Protein AF-A0AAE0DHQ7-F1 (afdb_monomer_lite)

pLDDT: mean 78.51, std 17.27, range [30.03, 97.5]

Organism: NCBI:txid209136

Structure (mmCIF, N/CA/C/O backbone):
data_AF-A0AAE0DHQ7-F1
#
_entry.id   AF-A0AAE0DHQ7-F1
#
loop_
_atom_site.group_PDB
_atom_site.id
_atom_site.type_symbol
_atom_site.label_atom_id
_atom_site.label_alt_id
_atom_site.label_comp_id
_atom_site.label_asym_id
_atom_site.label_entity_id
_atom_site.label_seq_id
_atom_site.pdbx_PDB_ins_code
_atom_site.Cartn_x
_atom_site.Cartn_y
_atom_site.Cartn_z
_atom_site.occupancy
_atom_site.B_iso_or_equiv
_atom_site.auth_seq_id
_atom_site.auth_comp_id
_atom_site.auth_asym_id
_atom_site.auth_atom_id
_atom_site.pdbx_PDB_model_num
ATOM 1 N N . MET A 1 1 ? 34.268 -20.305 1.944 1.00 39.22 1 MET A N 1
ATOM 2 C CA . MET A 1 1 ? 33.227 -20.611 0.938 1.00 39.22 1 MET A CA 1
ATOM 3 C C . MET A 1 1 ? 31.938 -20.914 1.685 1.00 39.22 1 MET A C 1
ATOM 5 O O . MET A 1 1 ? 31.952 -21.804 2.525 1.00 39.22 1 MET A O 1
ATOM 9 N N . ALA A 1 2 ? 30.878 -20.128 1.483 1.00 42.06 2 ALA A N 1
ATOM 10 C CA . ALA A 1 2 ? 29.602 -20.334 2.171 1.00 42.06 2 ALA A CA 1
ATOM 11 C C . ALA A 1 2 ? 29.023 -21.717 1.818 1.00 42.06 2 ALA A C 1
ATOM 13 O O . ALA A 1 2 ? 29.018 -22.115 0.654 1.00 42.06 2 ALA A O 1
ATOM 14 N N . ASN A 1 3 ? 28.581 -22.470 2.826 1.00 47.97 3 ASN A N 1
ATOM 15 C CA . ASN A 1 3 ? 28.077 -23.830 2.657 1.00 47.97 3 ASN A CA 1
ATOM 16 C C . ASN A 1 3 ? 26.689 -23.791 1.991 1.00 47.97 3 ASN A C 1
ATOM 18 O O . ASN A 1 3 ? 25.683 -23.547 2.656 1.00 47.97 3 ASN A O 1
ATOM 22 N N . ILE A 1 4 ? 26.641 -24.027 0.673 1.00 55.44 4 ILE A N 1
ATOM 23 C CA . ILE A 1 4 ? 25.437 -23.943 -0.184 1.00 55.44 4 ILE A CA 1
ATOM 24 C C . ILE A 1 4 ? 24.271 -24.792 0.364 1.00 55.44 4 ILE A C 1
ATOM 26 O O . ILE A 1 4 ? 23.099 -24.463 0.169 1.00 55.44 4 ILE A O 1
ATOM 30 N N . ARG A 1 5 ? 24.564 -25.858 1.125 1.00 55.81 5 ARG A N 1
ATOM 31 C CA . ARG A 1 5 ? 23.544 -26.712 1.756 1.00 55.81 5 ARG A CA 1
ATOM 32 C C . ARG A 1 5 ? 22.685 -25.989 2.798 1.00 55.81 5 ARG A C 1
ATOM 34 O O . ARG A 1 5 ? 21.534 -26.386 2.966 1.00 55.81 5 ARG A O 1
ATOM 41 N N . ASN A 1 6 ? 23.171 -24.909 3.410 1.00 51.19 6 ASN A N 1
ATOM 42 C CA . ASN A 1 6 ? 22.461 -24.190 4.477 1.00 51.19 6 ASN A CA 1
ATOM 43 C C . ASN A 1 6 ? 21.687 -22.954 3.998 1.00 51.19 6 ASN A C 1
ATOM 45 O O . ASN A 1 6 ? 21.119 -22.241 4.818 1.00 51.19 6 ASN A O 1
ATOM 49 N N . LEU A 1 7 ? 21.638 -22.696 2.688 1.00 54.19 7 LEU A N 1
ATOM 50 C CA . LEU A 1 7 ? 20.890 -21.553 2.168 1.00 54.19 7 LEU A CA 1
ATOM 51 C C . LEU A 1 7 ? 19.366 -21.775 2.274 1.00 54.19 7 LEU A C 1
ATOM 53 O O . LEU A 1 7 ? 18.896 -22.904 2.047 1.00 54.19 7 LEU A O 1
ATOM 57 N N . PRO A 1 8 ? 18.589 -20.724 2.601 1.00 55.78 8 PRO A N 1
ATOM 58 C CA . PRO A 1 8 ? 17.131 -20.736 2.551 1.00 55.78 8 PRO A CA 1
ATOM 59 C C . PRO A 1 8 ? 16.622 -21.245 1.199 1.00 55.78 8 PRO A C 1
ATOM 61 O O . PRO A 1 8 ? 17.237 -21.014 0.158 1.00 55.78 8 PRO A O 1
ATOM 64 N N . TRP A 1 9 ? 15.482 -21.940 1.201 1.00 51.53 9 TRP A N 1
ATOM 65 C CA . TRP A 1 9 ? 14.959 -22.625 0.011 1.00 51.53 9 TRP A CA 1
ATOM 66 C C . TRP A 1 9 ? 14.816 -21.691 -1.206 1.00 51.53 9 TRP A C 1
ATOM 68 O O . TRP A 1 9 ? 15.235 -22.059 -2.298 1.00 51.53 9 TRP A O 1
ATOM 78 N N . GLY A 1 10 ? 14.347 -20.452 -1.011 1.00 54.38 10 GLY A N 1
ATOM 79 C CA . GLY A 1 10 ? 14.244 -19.450 -2.083 1.00 54.38 10 GLY A CA 1
ATOM 80 C C . GLY A 1 10 ? 15.592 -18.987 -2.657 1.00 54.38 10 GLY A C 1
ATOM 81 O O . GLY A 1 10 ? 15.714 -18.798 -3.863 1.00 54.38 10 GLY A O 1
ATOM 82 N N . GLU A 1 11 ? 16.633 -18.872 -1.829 1.00 61.75 11 GLU A N 1
ATOM 83 C CA . GLU A 1 11 ? 17.978 -18.479 -2.280 1.00 61.75 11 GLU A CA 1
ATOM 84 C C . GLU A 1 11 ? 18.670 -19.602 -3.063 1.00 61.75 11 GLU A C 1
ATOM 86 O O . GLU A 1 11 ? 19.388 -19.339 -4.029 1.00 61.75 11 GLU A O 1
ATOM 91 N N . LYS A 1 12 ? 18.394 -20.867 -2.716 1.00 68.12 12 LYS A N 1
ATOM 92 C CA . LYS A 1 12 ? 18.867 -22.027 -3.488 1.00 68.12 12 LYS A CA 1
ATOM 93 C C . LYS A 1 12 ? 18.319 -22.023 -4.914 1.00 68.12 12 LYS A C 1
ATOM 95 O O . LYS A 1 12 ? 19.075 -22.295 -5.840 1.00 68.12 12 LYS A O 1
ATOM 100 N N . TRP A 1 13 ? 17.048 -21.672 -5.105 1.00 67.56 13 TRP A N 1
ATOM 101 C CA . TRP A 1 13 ? 16.440 -21.592 -6.438 1.00 67.56 13 TRP A CA 1
ATOM 102 C C . TRP A 1 13 ? 17.020 -20.472 -7.297 1.00 67.56 13 TRP A C 1
ATOM 104 O O . TRP A 1 13 ? 17.255 -20.682 -8.486 1.00 67.56 13 TRP A O 1
ATOM 114 N N . ILE A 1 14 ? 17.316 -19.316 -6.696 1.00 70.31 14 ILE A N 1
ATOM 115 C CA . ILE A 1 14 ? 17.989 -18.212 -7.393 1.00 70.31 14 ILE A CA 1
ATOM 116 C C . ILE A 1 14 ? 19.379 -18.658 -7.856 1.00 70.31 14 ILE A C 1
ATOM 118 O O . ILE A 1 14 ? 19.734 -18.457 -9.015 1.00 70.31 14 ILE A O 1
ATOM 122 N N . LEU A 1 15 ? 20.148 -19.319 -6.988 1.00 73.69 15 LEU A N 1
ATOM 123 C CA . LEU A 1 15 ? 21.472 -19.825 -7.352 1.00 73.69 15 LEU A CA 1
ATOM 124 C C . LEU A 1 15 ? 21.414 -20.909 -8.430 1.00 73.69 15 LEU A C 1
ATOM 126 O O . LEU A 1 15 ? 22.225 -20.880 -9.348 1.00 73.69 15 LEU A O 1
ATOM 130 N N . ILE A 1 16 ? 20.453 -21.831 -8.358 1.00 77.69 16 ILE A N 1
ATOM 131 C CA . ILE A 1 16 ? 20.259 -22.864 -9.384 1.00 77.69 16 ILE A CA 1
ATOM 132 C C . ILE A 1 16 ? 19.941 -22.224 -10.738 1.00 77.69 16 ILE A C 1
ATOM 134 O O . ILE A 1 16 ? 20.511 -22.635 -11.743 1.00 77.69 16 ILE A O 1
ATOM 138 N N . ALA A 1 17 ? 19.092 -21.197 -10.781 1.00 76.00 17 ALA A N 1
ATOM 139 C CA . ALA A 1 17 ? 18.762 -20.519 -12.030 1.00 76.00 17 ALA A CA 1
ATOM 140 C C . ALA A 1 17 ? 19.907 -19.669 -12.581 1.00 76.00 17 ALA A C 1
ATOM 142 O O . ALA A 1 17 ? 20.117 -19.659 -13.789 1.00 76.00 17 ALA A O 1
ATOM 143 N N . ILE A 1 18 ? 20.678 -19.005 -11.713 1.00 79.44 18 ILE A N 1
ATOM 144 C CA . ILE A 1 18 ? 21.908 -18.318 -12.123 1.00 79.44 18 ILE A CA 1
ATOM 145 C C . ILE A 1 18 ? 22.869 -19.334 -12.743 1.00 79.44 18 ILE A C 1
ATOM 147 O O . ILE A 1 18 ? 23.333 -19.126 -13.859 1.00 79.44 18 ILE A O 1
ATOM 151 N N . LEU A 1 19 ? 23.120 -20.459 -12.065 1.00 85.12 19 LEU A N 1
ATOM 152 C CA . LEU A 1 19 ? 23.998 -21.519 -12.565 1.00 85.12 19 LEU A CA 1
ATOM 153 C C . LEU A 1 19 ? 23.482 -22.136 -13.873 1.00 85.12 19 LEU A C 1
ATOM 155 O O . LEU A 1 19 ? 24.280 -22.420 -14.760 1.00 85.12 19 LEU A O 1
ATOM 159 N N . ALA A 1 20 ? 22.166 -22.300 -14.019 1.00 83.31 20 ALA A N 1
ATOM 160 C CA . ALA A 1 20 ? 21.542 -22.793 -15.243 1.00 83.31 20 ALA A CA 1
ATOM 161 C C . ALA A 1 20 ? 21.605 -21.781 -16.400 1.00 83.31 20 ALA A C 1
ATOM 163 O O . ALA A 1 20 ? 21.678 -22.197 -17.552 1.00 83.31 20 ALA A O 1
ATOM 164 N N . ALA A 1 21 ? 21.613 -20.474 -16.116 1.00 85.88 21 ALA A N 1
ATOM 165 C CA . ALA A 1 21 ? 21.726 -19.413 -17.118 1.00 85.88 21 ALA A CA 1
ATOM 166 C C . ALA A 1 21 ? 23.177 -19.148 -17.566 1.00 85.88 21 ALA A C 1
ATOM 168 O O . ALA A 1 21 ? 23.387 -18.595 -18.645 1.00 85.88 21 ALA A O 1
ATOM 169 N N . LEU A 1 22 ? 24.181 -19.543 -16.771 1.00 87.81 22 LEU A N 1
ATOM 170 C CA . LEU A 1 22 ? 25.600 -19.290 -17.064 1.00 87.81 22 LEU A CA 1
ATOM 171 C C . LEU A 1 22 ? 26.082 -19.824 -18.425 1.00 87.81 22 LEU A C 1
ATOM 173 O O . LEU A 1 22 ? 26.792 -19.078 -19.096 1.00 87.81 22 LEU A O 1
ATOM 177 N N . PRO A 1 23 ? 25.729 -21.045 -18.878 1.00 91.00 23 PRO A N 1
ATOM 178 C CA . PRO A 1 23 ? 26.137 -21.530 -20.197 1.00 91.00 23 PRO A CA 1
ATOM 179 C C . PRO A 1 23 ? 25.601 -20.648 -21.330 1.00 91.00 23 PRO A C 1
ATOM 181 O O . PRO A 1 23 ? 26.346 -20.310 -22.245 1.00 91.00 23 PRO A O 1
ATOM 184 N N . PHE A 1 24 ? 24.347 -20.207 -21.219 1.00 89.00 24 PHE A N 1
ATOM 185 C CA . PHE A 1 24 ? 23.705 -19.352 -22.218 1.00 89.00 24 PHE A CA 1
ATOM 186 C C . PHE A 1 24 ? 24.321 -17.946 -22.227 1.00 89.00 24 PHE A C 1
ATOM 188 O O . PHE A 1 24 ? 24.614 -17.360 -23.269 1.00 89.00 24 PHE A O 1
ATOM 195 N N . LEU A 1 25 ? 24.628 -17.420 -21.036 1.00 86.69 25 LEU A N 1
ATOM 196 C CA . LEU A 1 25 ? 25.346 -16.157 -20.894 1.00 86.69 25 LEU A CA 1
ATOM 197 C C . LEU A 1 25 ? 26.770 -16.249 -21.464 1.00 86.69 25 LEU A C 1
ATOM 199 O O . LEU A 1 25 ? 27.246 -15.293 -22.069 1.00 86.69 25 LEU A O 1
ATOM 203 N N . ALA A 1 26 ? 27.442 -17.391 -21.309 1.00 88.75 26 ALA A N 1
ATOM 204 C CA . ALA A 1 26 ? 28.771 -17.618 -21.866 1.00 88.75 26 ALA A CA 1
ATOM 205 C C . ALA A 1 26 ? 28.751 -17.637 -23.402 1.00 88.75 26 ALA A C 1
ATOM 207 O O . ALA A 1 26 ? 29.604 -16.999 -24.013 1.00 88.75 26 ALA A O 1
ATOM 208 N N . VAL A 1 27 ? 27.759 -18.284 -24.027 1.00 89.75 27 VAL A N 1
ATOM 209 C CA . VAL A 1 27 ? 27.562 -18.239 -25.490 1.00 89.75 27 VAL A CA 1
ATOM 210 C C . VAL A 1 27 ? 27.294 -16.805 -25.952 1.00 89.75 27 VAL A C 1
ATOM 212 O O . VAL A 1 27 ? 27.911 -16.337 -26.911 1.00 89.75 27 VAL A O 1
ATOM 215 N N . ARG A 1 28 ? 26.454 -16.066 -25.216 1.00 88.38 28 ARG A N 1
ATOM 216 C CA . ARG A 1 28 ? 26.148 -14.662 -25.516 1.00 88.38 28 ARG A CA 1
ATOM 217 C C . ARG A 1 28 ? 27.374 -13.754 -25.437 1.00 88.38 28 ARG A C 1
ATOM 219 O O . ARG A 1 28 ? 27.527 -12.867 -26.279 1.00 88.38 28 ARG A O 1
ATOM 226 N N . LEU A 1 29 ? 28.216 -13.953 -24.422 1.00 87.31 29 LEU A N 1
ATOM 227 C CA . LEU A 1 29 ? 29.464 -13.215 -24.226 1.00 87.31 29 LEU A CA 1
ATOM 228 C C . LEU A 1 29 ? 30.502 -13.587 -25.283 1.00 87.31 29 LEU A C 1
ATOM 230 O O . LEU A 1 29 ? 31.164 -12.698 -25.809 1.00 87.31 29 LEU A O 1
ATOM 234 N N . LEU A 1 30 ? 30.603 -14.870 -25.635 1.00 89.19 30 LEU A N 1
ATOM 235 C CA . LEU A 1 30 ? 31.476 -15.336 -26.705 1.00 89.19 30 LEU A CA 1
ATOM 236 C C . LEU A 1 30 ? 31.100 -14.683 -28.038 1.00 89.19 30 LEU A C 1
ATOM 238 O O . LEU A 1 30 ? 31.982 -14.176 -28.718 1.00 89.19 30 LEU A O 1
ATOM 242 N N . TYR A 1 31 ? 29.807 -14.608 -28.373 1.00 87.25 31 TYR A N 1
ATOM 243 C CA . TYR A 1 31 ? 29.354 -13.892 -29.569 1.00 87.25 31 TYR A CA 1
ATOM 244 C C . TYR A 1 31 ? 29.789 -12.421 -29.562 1.00 87.25 31 TYR A C 1
ATOM 246 O O . TYR A 1 31 ? 30.287 -11.938 -30.572 1.00 87.25 31 TYR A O 1
ATOM 254 N N . SER A 1 32 ? 29.654 -11.716 -28.432 1.00 86.50 32 SER A N 1
ATOM 255 C CA . SER A 1 32 ? 30.110 -10.322 -28.325 1.00 86.50 32 SER A CA 1
ATOM 256 C C . SER A 1 32 ? 31.628 -10.182 -28.494 1.00 86.50 32 SER A C 1
ATOM 258 O O . SER A 1 32 ? 32.077 -9.256 -29.152 1.00 86.50 32 SER A O 1
ATOM 260 N N . ILE A 1 33 ? 32.421 -11.110 -27.947 1.00 89.06 33 ILE A N 1
ATOM 261 C CA . ILE A 1 33 ? 33.885 -11.102 -28.103 1.00 89.06 33 ILE A CA 1
ATOM 262 C C . ILE A 1 33 ? 34.273 -11.349 -29.566 1.00 89.06 33 ILE A C 1
ATOM 264 O O . ILE A 1 33 ? 35.106 -10.627 -30.103 1.00 89.06 33 ILE A O 1
ATOM 268 N N . LEU A 1 34 ? 33.663 -12.338 -30.223 1.00 86.06 34 LEU A N 1
ATOM 269 C CA . LEU A 1 34 ? 33.933 -12.632 -31.634 1.00 86.06 34 LEU A CA 1
ATOM 270 C C . LEU A 1 34 ? 33.494 -11.470 -32.539 1.00 86.06 34 LEU A C 1
ATOM 272 O O . LEU A 1 34 ? 34.187 -11.149 -33.494 1.00 86.06 34 LEU A O 1
ATOM 276 N N . ALA A 1 35 ? 32.387 -10.800 -32.213 1.00 83.94 35 ALA A N 1
ATOM 277 C CA . ALA A 1 35 ? 31.912 -9.631 -32.949 1.00 83.94 35 ALA A CA 1
ATOM 278 C C . ALA A 1 35 ? 32.863 -8.424 -32.869 1.00 83.94 35 ALA A C 1
ATOM 280 O O . ALA A 1 35 ? 32.959 -7.670 -33.836 1.00 83.94 35 ALA A O 1
ATOM 281 N N . ASP A 1 36 ? 33.530 -8.234 -31.726 1.00 84.44 36 ASP A N 1
ATOM 282 C CA . ASP A 1 36 ? 34.397 -7.077 -31.470 1.00 84.44 36 ASP A CA 1
ATOM 283 C C . ASP A 1 36 ? 35.857 -7.304 -31.894 1.00 84.44 36 ASP A C 1
ATOM 285 O O . ASP A 1 36 ? 36.542 -6.348 -32.258 1.00 84.44 36 ASP A O 1
ATOM 289 N N . PHE A 1 37 ? 36.354 -8.545 -31.820 1.00 86.38 37 PHE A N 1
ATOM 290 C CA . PHE A 1 37 ? 37.777 -8.859 -32.013 1.00 86.38 37 PHE A CA 1
ATOM 291 C C . PHE A 1 37 ? 38.086 -9.693 -33.257 1.00 86.38 37 PHE A C 1
ATOM 293 O O . PHE A 1 37 ? 39.261 -9.850 -33.589 1.00 86.38 37 PHE A O 1
ATOM 300 N N . GLU A 1 38 ? 37.079 -10.245 -33.935 1.00 79.38 38 GLU A N 1
ATOM 301 C CA . GLU A 1 38 ? 37.290 -11.028 -35.148 1.00 79.38 38 GLU A CA 1
ATOM 302 C C . GLU A 1 38 ? 36.860 -10.235 -36.387 1.00 79.38 38 GLU A C 1
ATOM 304 O O . GLU A 1 38 ? 35.700 -9.853 -36.532 1.00 79.38 38 GLU A O 1
ATOM 309 N N . ASP A 1 39 ? 37.781 -10.051 -37.338 1.00 73.44 39 ASP A N 1
ATOM 310 C CA . ASP A 1 39 ? 37.532 -9.377 -38.625 1.00 73.44 39 ASP A CA 1
ATOM 311 C C . ASP A 1 39 ? 36.731 -10.259 -39.611 1.00 73.44 39 ASP A C 1
ATOM 313 O O . ASP A 1 39 ? 36.931 -10.243 -40.829 1.00 73.44 39 ASP A O 1
ATOM 317 N N . ASN A 1 40 ? 35.825 -11.088 -39.090 1.00 76.31 40 ASN A N 1
ATOM 318 C CA . ASN A 1 40 ? 35.000 -12.008 -39.852 1.00 76.31 40 ASN A CA 1
ATOM 319 C C . ASN A 1 40 ? 33.569 -11.471 -39.936 1.00 76.31 40 ASN A C 1
ATOM 321 O O . ASN A 1 40 ? 32.868 -11.344 -38.931 1.00 76.31 40 ASN A O 1
ATOM 325 N N . ASN A 1 41 ? 33.086 -11.243 -41.161 1.00 77.00 41 ASN A N 1
ATOM 326 C CA . ASN A 1 41 ? 31.719 -10.771 -41.403 1.00 77.00 41 ASN A CA 1
ATOM 327 C C . ASN A 1 41 ? 30.644 -11.708 -40.825 1.00 77.00 41 ASN A C 1
ATOM 329 O O . ASN A 1 41 ? 29.511 -11.283 -40.655 1.00 77.00 41 ASN A O 1
ATOM 333 N N . THR A 1 42 ? 30.968 -12.958 -40.480 1.00 81.12 42 THR A N 1
ATOM 334 C CA . THR A 1 42 ? 30.025 -13.905 -39.864 1.00 81.12 42 THR A CA 1
ATOM 335 C C . THR A 1 42 ? 29.478 -13.422 -38.514 1.00 81.12 42 THR A C 1
ATOM 337 O O . THR A 1 42 ? 28.287 -13.607 -38.260 1.00 81.12 42 THR A O 1
ATOM 340 N N . PHE A 1 43 ? 30.304 -12.777 -37.680 1.00 80.75 43 PHE A N 1
ATOM 341 C CA . PHE A 1 43 ? 29.966 -12.408 -36.293 1.00 80.75 43 PHE A CA 1
ATOM 342 C C . PHE A 1 43 ? 29.591 -10.928 -36.119 1.00 80.75 43 PHE A C 1
ATOM 344 O O . PHE A 1 43 ? 29.460 -10.433 -35.005 1.00 80.75 43 PHE A O 1
ATOM 351 N N . ASN A 1 44 ? 29.365 -10.205 -37.217 1.00 79.00 44 ASN A N 1
ATOM 352 C CA . ASN A 1 44 ? 29.060 -8.779 -37.177 1.00 79.00 44 ASN A CA 1
ATOM 353 C C . ASN A 1 44 ? 27.605 -8.497 -36.737 1.00 79.00 44 ASN A C 1
ATOM 355 O O . ASN A 1 44 ? 26.655 -9.080 -37.255 1.00 79.00 44 ASN A O 1
ATOM 359 N N . ILE A 1 45 ? 27.410 -7.549 -35.815 1.00 70.94 45 ILE A N 1
ATOM 360 C CA . ILE A 1 45 ? 26.083 -7.192 -35.269 1.00 70.94 45 ILE A CA 1
ATOM 361 C C . ILE A 1 45 ? 25.193 -6.457 -36.289 1.00 70.94 45 ILE A C 1
ATOM 363 O O . ILE A 1 45 ? 23.968 -6.540 -36.202 1.00 70.94 45 ILE A O 1
ATOM 367 N N . ILE A 1 46 ? 25.792 -5.730 -37.235 1.00 73.31 46 ILE A N 1
ATOM 368 C CA . ILE A 1 46 ? 25.088 -4.860 -38.189 1.00 73.31 46 ILE A CA 1
ATOM 369 C C . ILE A 1 46 ? 24.865 -5.578 -39.525 1.00 73.31 46 ILE A C 1
ATOM 371 O O . ILE A 1 46 ? 23.772 -5.505 -40.077 1.00 73.31 46 ILE A O 1
ATOM 375 N N . ASN A 1 47 ? 25.882 -6.285 -40.028 1.00 74.75 47 ASN A N 1
ATOM 376 C CA . ASN A 1 47 ? 25.878 -6.885 -41.369 1.00 74.75 47 ASN A CA 1
ATOM 377 C C . ASN A 1 47 ? 26.236 -8.385 -41.378 1.00 74.75 47 ASN A C 1
ATOM 379 O O . ASN A 1 47 ? 26.652 -8.903 -42.415 1.00 74.75 47 ASN A O 1
ATOM 383 N N . GLY A 1 48 ? 26.148 -9.071 -40.234 1.00 78.12 48 GLY A N 1
ATOM 384 C CA . GLY A 1 48 ? 26.590 -10.459 -40.108 1.00 78.12 48 GLY A CA 1
ATOM 385 C C . GLY A 1 48 ? 25.550 -11.519 -40.443 1.00 78.12 48 GLY A C 1
ATOM 386 O O . GLY A 1 48 ? 24.474 -11.244 -40.976 1.00 78.12 48 GLY A O 1
ATOM 387 N N . ASN A 1 49 ? 25.886 -12.779 -40.158 1.00 86.88 49 ASN A N 1
ATOM 388 C CA . ASN A 1 49 ? 25.005 -13.897 -40.471 1.00 86.88 49 ASN A CA 1
ATOM 389 C C . ASN A 1 49 ? 23.811 -13.925 -39.505 1.00 86.88 49 ASN A C 1
ATOM 391 O O . ASN A 1 49 ? 23.958 -14.234 -38.322 1.00 86.88 49 ASN A O 1
ATOM 395 N N . ALA A 1 50 ? 22.611 -13.687 -40.040 1.00 81.31 50 ALA A N 1
ATOM 396 C CA . ALA A 1 50 ? 21.369 -13.657 -39.269 1.00 81.31 50 ALA A CA 1
ATOM 397 C C . ALA A 1 50 ? 21.101 -14.948 -38.471 1.00 81.31 50 ALA A C 1
ATOM 399 O O . ALA A 1 50 ? 20.536 -14.890 -37.382 1.00 81.31 50 ALA A O 1
ATOM 400 N N . THR A 1 51 ? 21.532 -16.112 -38.971 1.00 82.12 51 THR A N 1
ATOM 401 C CA . THR A 1 51 ? 21.370 -17.400 -38.271 1.00 82.12 51 THR A CA 1
ATOM 402 C C . THR A 1 51 ? 22.284 -17.476 -37.052 1.00 82.12 51 THR A C 1
ATOM 404 O O . THR A 1 51 ? 21.855 -17.888 -35.978 1.00 82.12 51 THR A O 1
ATOM 407 N N . VAL A 1 52 ? 23.534 -17.029 -37.192 1.00 84.06 52 VAL A N 1
ATOM 408 C CA . VAL A 1 52 ? 24.514 -17.013 -36.096 1.00 84.06 52 VAL A CA 1
ATOM 409 C C . VAL A 1 52 ? 24.088 -16.009 -35.026 1.00 84.06 52 VAL A C 1
ATOM 411 O O . VAL A 1 52 ? 24.082 -16.340 -33.843 1.00 84.06 52 VAL A O 1
ATOM 414 N N . GLN A 1 53 ? 23.630 -14.825 -35.435 1.00 81.88 53 GLN A N 1
ATOM 415 C CA . GLN A 1 53 ? 23.075 -13.821 -34.529 1.00 81.88 53 GLN A CA 1
ATOM 416 C C . GLN A 1 53 ? 21.834 -14.339 -33.785 1.00 81.88 53 GLN A C 1
ATOM 418 O O . GLN A 1 53 ? 21.703 -14.151 -32.575 1.00 81.88 53 GLN A O 1
ATOM 423 N N . LEU A 1 54 ? 20.926 -15.028 -34.481 1.00 80.75 54 LEU A N 1
ATOM 424 C CA . LEU A 1 54 ? 19.741 -15.617 -33.863 1.00 80.75 54 LEU A CA 1
ATOM 425 C C . LEU A 1 54 ? 20.123 -16.674 -32.817 1.00 80.75 54 LEU A C 1
ATOM 427 O O . LEU A 1 54 ? 19.640 -16.611 -31.688 1.00 80.75 54 LEU A O 1
ATOM 431 N N . CYS A 1 55 ? 20.997 -17.617 -33.174 1.00 84.12 55 CYS A N 1
ATOM 432 C CA . CYS A 1 55 ? 21.347 -18.751 -32.322 1.00 84.12 55 CYS A CA 1
ATOM 433 C C . CYS A 1 55 ? 22.276 -18.393 -31.162 1.00 84.12 55 CYS A C 1
ATOM 435 O O . CYS A 1 55 ? 22.117 -18.956 -30.091 1.00 84.12 55 CYS A O 1
ATOM 437 N N . MET A 1 56 ? 23.227 -17.477 -31.349 1.00 85.06 56 MET A N 1
ATOM 438 C CA . MET A 1 56 ? 24.235 -17.173 -30.326 1.00 85.06 56 MET A CA 1
ATOM 439 C C . MET A 1 56 ? 23.935 -15.906 -29.520 1.00 85.06 56 MET A C 1
ATOM 441 O O . MET A 1 56 ? 24.538 -15.700 -28.468 1.00 85.06 56 MET A O 1
ATOM 445 N N . ALA A 1 57 ? 23.028 -15.046 -29.996 1.00 79.19 57 ALA A N 1
ATOM 446 C CA . ALA A 1 57 ? 22.676 -13.817 -29.293 1.00 79.19 57 ALA A CA 1
ATOM 447 C C . ALA A 1 57 ? 21.208 -13.773 -28.869 1.00 79.19 57 ALA A C 1
ATOM 449 O O . ALA A 1 57 ? 20.919 -13.621 -27.684 1.00 79.19 57 ALA A O 1
ATOM 450 N N . VAL A 1 58 ? 20.282 -13.918 -29.816 1.00 79.81 58 VAL A N 1
ATOM 451 C CA . VAL A 1 58 ? 18.859 -13.658 -29.557 1.00 79.81 58 VAL A CA 1
ATOM 452 C C . VAL A 1 58 ? 18.211 -14.781 -28.743 1.00 79.81 58 VAL A C 1
ATOM 454 O O . VAL A 1 58 ? 17.573 -14.507 -27.729 1.00 79.81 58 VAL A O 1
ATOM 457 N N . ILE A 1 59 ? 18.376 -16.044 -29.151 1.00 81.50 59 ILE A N 1
ATOM 458 C CA . ILE A 1 59 ? 17.784 -17.202 -28.457 1.00 81.50 59 ILE A CA 1
ATOM 459 C C . ILE A 1 59 ? 18.313 -17.308 -27.023 1.00 81.50 59 ILE A C 1
ATOM 461 O O . ILE A 1 59 ? 17.528 -17.476 -26.089 1.00 81.50 59 ILE A O 1
ATOM 465 N N . GLU A 1 60 ? 19.620 -17.130 -26.843 1.00 87.00 60 GLU A N 1
ATOM 466 C CA . GLU A 1 60 ? 20.283 -17.144 -25.538 1.00 87.00 60 GLU A CA 1
ATOM 467 C C . GLU A 1 60 ? 19.685 -16.090 -24.593 1.00 87.00 60 GLU A C 1
ATOM 469 O O . GLU A 1 60 ? 19.356 -16.382 -23.443 1.00 87.00 60 GLU A O 1
ATOM 474 N N . GLU A 1 61 ? 19.449 -14.873 -25.092 1.00 80.50 61 GLU A N 1
ATOM 475 C CA . GLU A 1 61 ? 18.856 -13.775 -24.324 1.00 80.50 61 GLU A CA 1
ATOM 476 C C . GLU A 1 61 ? 17.402 -14.063 -23.916 1.00 80.50 61 GLU A C 1
ATOM 478 O O . GLU A 1 61 ? 17.011 -13.795 -22.774 1.00 80.50 61 GLU A O 1
ATOM 483 N N . PHE A 1 62 ? 16.612 -14.692 -24.793 1.00 79.06 62 PHE A N 1
ATOM 484 C CA . PHE A 1 62 ? 15.267 -15.160 -24.447 1.00 79.06 62 PHE A CA 1
ATOM 485 C C . PHE A 1 62 ? 15.292 -16.264 -23.386 1.00 79.06 62 PHE A C 1
ATOM 487 O O . PHE A 1 62 ? 14.497 -16.210 -22.447 1.00 79.06 62 PHE A O 1
ATOM 494 N N . ILE A 1 63 ? 16.205 -17.232 -23.483 1.00 78.81 63 ILE A N 1
ATOM 495 C CA . ILE A 1 63 ? 16.326 -18.330 -22.513 1.00 78.81 63 ILE A CA 1
ATOM 496 C C . ILE A 1 63 ? 16.741 -17.799 -21.135 1.00 78.81 63 ILE A C 1
ATOM 498 O O . ILE A 1 63 ? 16.107 -18.127 -20.129 1.00 78.81 63 ILE A O 1
ATOM 502 N N . ILE A 1 64 ? 17.743 -16.917 -21.083 1.00 81.56 64 ILE A N 1
ATOM 503 C CA . ILE A 1 64 ? 18.173 -16.240 -19.852 1.00 81.56 64 ILE A CA 1
ATOM 504 C C . ILE A 1 64 ? 16.999 -15.468 -19.242 1.00 81.56 64 ILE A C 1
ATOM 506 O O . ILE A 1 64 ? 16.715 -15.591 -18.048 1.00 81.56 64 ILE A O 1
ATOM 510 N N . THR A 1 65 ? 16.266 -14.721 -20.071 1.00 72.88 65 THR A N 1
ATOM 511 C CA . THR A 1 65 ? 15.084 -13.973 -19.633 1.00 72.88 65 THR A CA 1
ATOM 512 C C . THR A 1 65 ? 14.017 -14.903 -19.063 1.00 72.88 65 THR A C 1
ATOM 514 O O . THR A 1 65 ? 13.474 -14.603 -18.005 1.00 72.88 65 THR A O 1
ATOM 517 N N . ILE A 1 66 ? 13.741 -16.051 -19.691 1.00 76.94 66 ILE A N 1
ATOM 518 C CA . ILE A 1 66 ? 12.778 -17.047 -19.197 1.00 76.94 66 ILE A CA 1
ATOM 519 C C . ILE A 1 66 ? 13.208 -17.612 -17.838 1.00 76.94 66 ILE A C 1
ATOM 521 O O . ILE A 1 66 ? 12.374 -17.683 -16.936 1.00 76.94 66 ILE A O 1
ATOM 525 N N . PHE A 1 67 ? 14.486 -17.954 -17.637 1.00 75.31 67 PHE A N 1
ATOM 526 C CA . PHE A 1 67 ? 14.979 -18.448 -16.344 1.00 75.31 67 PHE A CA 1
ATOM 527 C C . PHE A 1 67 ? 14.835 -17.411 -15.223 1.00 75.31 67 PHE A C 1
ATOM 529 O O . PHE A 1 67 ? 14.361 -17.732 -14.126 1.00 75.31 67 PHE A O 1
ATOM 536 N N . PHE A 1 68 ? 15.185 -16.152 -15.493 1.00 73.38 68 PHE A N 1
ATOM 537 C CA . PHE A 1 68 ? 15.026 -15.072 -14.516 1.00 73.38 68 PHE A CA 1
ATOM 538 C C . PHE A 1 68 ? 13.554 -14.696 -14.289 1.00 73.38 68 PHE A C 1
ATOM 540 O O . PHE A 1 68 ? 13.150 -14.371 -13.172 1.00 73.38 68 PHE A O 1
ATOM 547 N N . LEU A 1 69 ? 12.712 -14.811 -15.317 1.00 67.56 69 LEU A N 1
ATOM 548 C CA . LEU A 1 69 ? 11.273 -14.604 -15.196 1.00 67.56 69 LEU A CA 1
ATOM 549 C C . LEU A 1 69 ? 10.617 -15.711 -14.356 1.00 67.56 69 LEU A C 1
ATOM 551 O O . LEU A 1 69 ? 9.772 -15.399 -13.517 1.00 67.56 69 LEU A O 1
ATOM 555 N N . ALA A 1 70 ? 11.014 -16.971 -14.562 1.00 59.09 70 ALA A N 1
ATOM 556 C CA . ALA A 1 70 ? 10.511 -18.144 -13.849 1.00 59.09 70 ALA A CA 1
ATOM 557 C C . ALA A 1 70 ? 10.941 -18.169 -12.376 1.00 59.09 70 ALA A C 1
ATOM 559 O O . ALA A 1 70 ? 10.143 -18.511 -11.507 1.00 59.09 70 ALA A O 1
ATOM 560 N N . THR A 1 71 ? 12.169 -17.749 -12.067 1.00 62.06 71 THR A N 1
ATOM 561 C CA . THR A 1 71 ? 12.617 -17.605 -10.670 1.00 62.06 71 THR A CA 1
ATOM 562 C C . THR A 1 71 ? 11.912 -16.491 -9.928 1.00 62.06 71 THR A C 1
ATOM 564 O O . THR A 1 71 ? 11.576 -16.664 -8.759 1.00 62.06 71 THR A O 1
ATOM 567 N N . GLY A 1 72 ? 11.628 -15.381 -10.606 1.00 54.50 72 GLY A N 1
ATOM 568 C CA . GLY A 1 72 ? 10.785 -14.332 -10.050 1.00 54.50 72 GLY A CA 1
ATOM 569 C C . GLY A 1 72 ? 9.394 -14.842 -9.640 1.00 54.50 72 GLY A C 1
ATOM 570 O O . GLY A 1 72 ? 8.907 -14.496 -8.562 1.00 54.50 72 GLY A O 1
ATOM 571 N N . LEU A 1 73 ? 8.811 -15.751 -10.436 1.00 50.78 73 LEU A N 1
ATOM 572 C CA . LEU A 1 73 ? 7.490 -16.342 -10.176 1.00 50.78 73 LEU A CA 1
ATOM 573 C C . LEU A 1 73 ? 7.482 -17.326 -8.993 1.00 50.78 73 LEU A C 1
ATOM 575 O O . LEU A 1 73 ? 6.427 -17.552 -8.403 1.00 50.78 73 LEU A O 1
ATOM 579 N N . ALA A 1 74 ? 8.637 -17.900 -8.637 1.00 48.00 74 ALA A N 1
ATOM 580 C CA . ALA A 1 74 ? 8.793 -18.879 -7.556 1.00 48.00 74 ALA A CA 1
ATOM 581 C C . ALA A 1 74 ? 9.181 -18.256 -6.198 1.00 48.00 74 ALA A C 1
ATOM 583 O O . ALA A 1 74 ? 9.428 -18.980 -5.229 1.00 48.00 74 ALA A O 1
ATOM 584 N N . ALA A 1 75 ? 9.251 -16.923 -6.105 1.00 45.41 75 ALA A N 1
ATOM 585 C CA . ALA A 1 75 ? 9.520 -16.229 -4.850 1.00 45.41 75 ALA A CA 1
ATOM 586 C C . ALA A 1 75 ? 8.431 -16.530 -3.794 1.00 45.41 75 ALA A C 1
ATOM 588 O O . ALA A 1 75 ? 7.264 -16.716 -4.140 1.00 45.41 75 ALA A O 1
ATOM 589 N N . PRO A 1 76 ? 8.775 -16.594 -2.495 1.00 42.09 76 PRO A N 1
ATOM 590 C CA . PRO A 1 76 ? 7.821 -16.941 -1.445 1.00 42.09 76 PRO A CA 1
ATOM 591 C C . PRO A 1 76 ? 6.637 -15.965 -1.379 1.00 42.09 76 PRO A C 1
ATOM 593 O O . PRO A 1 76 ? 6.804 -14.747 -1.456 1.00 42.09 76 PRO A O 1
ATOM 596 N N . SER A 1 77 ? 5.435 -16.526 -1.194 1.00 40.28 77 SER A N 1
ATOM 597 C CA . SER A 1 77 ? 4.163 -15.805 -1.097 1.00 40.28 77 SER A CA 1
ATOM 598 C C . SER A 1 77 ? 4.202 -14.727 -0.012 1.00 40.28 77 SER A C 1
ATOM 600 O O . SER A 1 77 ? 4.396 -15.014 1.173 1.00 40.28 77 SER A O 1
ATOM 602 N N . LEU A 1 78 ? 3.924 -13.487 -0.394 1.00 49.19 78 LEU A N 1
ATOM 603 C CA . LEU A 1 78 ? 3.560 -12.433 0.542 1.00 49.19 78 LEU A CA 1
ATOM 604 C C . LEU A 1 78 ? 2.162 -12.760 1.086 1.00 49.19 78 LEU A C 1
ATOM 606 O O . LEU A 1 78 ? 1.201 -12.307 0.504 1.00 49.19 78 LEU A O 1
ATOM 610 N N . LYS A 1 79 ? 1.979 -13.530 2.159 1.00 50.19 79 LYS A N 1
ATOM 611 C CA . LYS A 1 79 ? 0.630 -13.750 2.734 1.00 50.19 79 LYS A CA 1
ATOM 612 C C . LYS A 1 79 ? 0.063 -12.392 3.211 1.00 50.19 79 LYS A C 1
ATOM 614 O O . LYS A 1 79 ? 0.511 -11.894 4.242 1.00 50.19 79 LYS A O 1
ATOM 619 N N . SER A 1 80 ? -0.784 -11.722 2.414 1.00 62.16 80 SER A N 1
ATOM 620 C CA . SER A 1 80 ? -0.954 -10.257 2.495 1.00 62.16 80 SER A CA 1
ATOM 621 C C . SER A 1 80 ? -2.306 -9.761 2.987 1.00 62.16 80 SER A C 1
ATOM 623 O O . SER A 1 80 ? -3.331 -10.441 2.956 1.00 62.16 80 SER A O 1
ATOM 625 N N . THR A 1 81 ? -2.277 -8.482 3.347 1.00 66.56 81 THR A N 1
ATOM 626 C CA . THR A 1 81 ? -3.399 -7.568 3.555 1.00 66.56 81 THR A CA 1
ATOM 627 C C . THR A 1 81 ? -4.474 -7.603 2.464 1.00 66.56 81 THR A C 1
ATOM 629 O O . THR A 1 81 ? -5.600 -7.232 2.766 1.00 66.56 81 THR A O 1
ATOM 632 N N . ILE A 1 82 ? -4.191 -8.064 1.236 1.00 77.94 82 ILE A N 1
ATOM 633 C CA . ILE A 1 82 ? -5.207 -8.214 0.173 1.00 77.94 82 ILE A CA 1
ATOM 634 C C . ILE A 1 82 ? -6.179 -9.338 0.520 1.00 77.94 82 ILE A C 1
ATOM 636 O O . ILE A 1 82 ? -7.386 -9.145 0.445 1.00 77.94 82 ILE A O 1
ATOM 640 N N . SER A 1 83 ? -5.660 -10.494 0.940 1.00 83.19 83 SER A N 1
ATOM 641 C CA . SER A 1 83 ? -6.482 -11.636 1.365 1.00 83.19 83 SER A CA 1
ATOM 642 C C . SER A 1 83 ? -7.398 -11.243 2.522 1.00 83.19 83 SER A C 1
ATOM 644 O O . SER A 1 83 ? -8.590 -11.536 2.517 1.00 83.19 83 SER A O 1
ATOM 646 N N . PHE A 1 84 ? -6.844 -10.490 3.475 1.00 88.06 84 PHE A N 1
ATOM 647 C CA . PHE A 1 84 ? -7.610 -9.921 4.575 1.00 88.06 84 PHE A CA 1
ATOM 648 C C . PHE A 1 84 ? -8.637 -8.883 4.098 1.00 88.06 84 PHE A C 1
ATOM 650 O O . PHE A 1 84 ? -9.779 -8.914 4.541 1.00 88.06 84 PHE A O 1
ATOM 657 N N . GLY A 1 85 ? -8.270 -8.009 3.156 1.00 88.12 85 GLY A N 1
ATOM 658 C CA . GLY A 1 85 ? -9.180 -7.053 2.527 1.00 88.12 85 GLY A CA 1
ATOM 659 C C . GLY A 1 85 ? -10.385 -7.738 1.886 1.00 88.12 85 GLY A C 1
ATOM 660 O O . GLY A 1 85 ? -11.510 -7.397 2.226 1.00 88.12 85 GLY A O 1
ATOM 661 N N . LEU A 1 86 ? -10.165 -8.765 1.061 1.00 88.19 86 LEU A N 1
ATOM 662 C CA . LEU A 1 86 ? -11.241 -9.547 0.436 1.00 88.19 86 LEU A CA 1
ATOM 663 C C . LEU A 1 86 ? -12.130 -10.253 1.468 1.00 88.19 86 LEU A C 1
ATOM 665 O O . LEU A 1 86 ? -13.348 -10.296 1.310 1.00 88.19 86 LEU A O 1
ATOM 669 N N . ALA A 1 87 ? -11.541 -10.777 2.546 1.00 91.69 87 ALA A N 1
ATOM 670 C CA . ALA A 1 87 ? -12.314 -11.366 3.636 1.00 91.69 87 ALA A CA 1
ATOM 671 C C . ALA A 1 87 ? -13.221 -10.323 4.314 1.00 91.69 87 ALA A C 1
ATOM 673 O O . ALA A 1 87 ? -14.377 -10.609 4.625 1.00 91.69 87 ALA A O 1
ATOM 674 N N . LEU A 1 88 ? -12.729 -9.095 4.504 1.00 93.12 88 LEU A N 1
ATOM 675 C CA . LEU A 1 88 ? -13.531 -7.994 5.036 1.00 93.12 88 LEU A CA 1
ATOM 676 C C . LEU A 1 88 ? -14.628 -7.560 4.062 1.00 93.12 88 LEU A C 1
ATOM 678 O O . LEU A 1 88 ? -15.743 -7.321 4.518 1.00 93.12 88 LEU A O 1
ATOM 682 N N . GLU A 1 89 ? -14.359 -7.514 2.753 1.00 92.25 89 GLU A N 1
ATOM 683 C CA . GLU A 1 89 ? -15.394 -7.230 1.745 1.00 92.25 89 GLU A CA 1
ATOM 684 C C . GLU A 1 89 ? -16.541 -8.224 1.842 1.00 92.25 89 GLU A C 1
ATOM 686 O O . GLU A 1 89 ? -17.715 -7.851 1.892 1.00 92.25 89 GLU A O 1
ATOM 691 N N . ARG A 1 90 ? -16.175 -9.501 1.957 1.00 92.56 90 ARG A N 1
ATOM 692 C CA . ARG A 1 90 ? -17.121 -10.602 2.042 1.00 92.56 90 ARG A CA 1
ATOM 693 C C . ARG A 1 90 ? -17.993 -10.558 3.297 1.00 92.56 90 ARG A C 1
ATOM 695 O O . ARG A 1 90 ? -19.174 -10.899 3.216 1.00 92.56 90 ARG A O 1
ATOM 702 N N . LEU A 1 91 ? -17.426 -10.177 4.446 1.00 93.94 91 LEU A N 1
ATOM 703 C CA . LEU A 1 91 ? -18.122 -10.159 5.743 1.00 93.94 91 LEU A CA 1
ATOM 704 C C . LEU A 1 91 ? -18.907 -8.869 6.003 1.00 93.94 91 LEU A C 1
ATOM 706 O O . LEU A 1 91 ? -19.922 -8.888 6.708 1.00 93.94 91 LEU A O 1
ATOM 710 N N . LEU A 1 92 ? -18.417 -7.742 5.491 1.00 93.94 92 LEU A N 1
ATOM 711 C CA . LEU A 1 92 ? -18.985 -6.418 5.745 1.00 93.94 92 LEU A CA 1
ATOM 712 C C . LEU A 1 92 ? -19.910 -5.929 4.627 1.00 93.94 92 LEU A C 1
ATOM 714 O O . LEU A 1 92 ? -20.522 -4.881 4.806 1.00 93.94 92 LEU A O 1
ATOM 718 N N . ASP A 1 93 ? -20.050 -6.700 3.545 1.00 91.69 93 ASP A N 1
ATOM 719 C CA . ASP A 1 93 ? -20.937 -6.411 2.413 1.00 91.69 93 ASP A CA 1
ATOM 720 C C . ASP A 1 93 ? -20.669 -5.025 1.800 1.00 91.69 93 ASP A C 1
ATOM 722 O O . ASP A 1 93 ? -21.542 -4.169 1.660 1.00 91.69 93 ASP A O 1
ATOM 726 N N . GLY A 1 94 ? -19.397 -4.767 1.497 1.00 92.06 94 GLY A N 1
ATOM 727 C CA . GLY A 1 94 ? -18.958 -3.508 0.907 1.00 92.06 94 GLY A CA 1
ATOM 728 C C . GLY A 1 94 ? -17.470 -3.514 0.569 1.00 92.06 94 GLY A C 1
ATOM 729 O O . GLY A 1 94 ? -16.743 -4.391 1.022 1.00 92.06 94 GLY A O 1
ATOM 730 N N . PRO A 1 95 ? -16.983 -2.542 -0.217 1.00 90.94 95 PRO A N 1
ATOM 731 C CA . PRO A 1 95 ? -15.604 -2.555 -0.688 1.00 90.94 95 PRO A CA 1
ATOM 732 C C . PRO A 1 95 ? -14.615 -2.264 0.449 1.00 90.94 95 PRO A C 1
ATOM 734 O O . PRO A 1 95 ? -14.855 -1.400 1.302 1.00 90.94 95 PRO A O 1
ATOM 737 N N . ALA A 1 96 ? -13.459 -2.925 0.422 1.00 91.19 96 ALA A N 1
ATOM 738 C CA . ALA A 1 96 ? -12.365 -2.724 1.357 1.00 91.19 96 ALA A CA 1
ATOM 739 C C . ALA A 1 96 ? -11.222 -2.014 0.639 1.00 91.19 96 ALA A C 1
ATOM 741 O O . ALA A 1 96 ? -10.741 -2.415 -0.418 1.00 91.19 96 ALA A O 1
ATOM 742 N N . TYR A 1 97 ? -10.761 -0.918 1.223 1.00 91.75 97 TYR A N 1
ATOM 743 C CA . TYR A 1 97 ? -9.657 -0.174 0.656 1.00 91.75 97 TYR A CA 1
ATOM 744 C C . TYR A 1 97 ? -8.349 -0.959 0.838 1.00 91.75 97 TYR A C 1
ATOM 746 O O . TYR A 1 97 ? -7.962 -1.265 1.967 1.00 91.75 97 TYR A O 1
ATOM 754 N N . HIS A 1 98 ? -7.632 -1.234 -0.253 1.00 89.25 98 HIS A N 1
ATOM 755 C CA . HIS A 1 98 ? -6.281 -1.795 -0.218 1.00 89.25 98 HIS A CA 1
ATOM 756 C C . HIS A 1 98 ? -5.308 -0.914 -1.006 1.00 89.25 98 HIS A C 1
ATOM 758 O O . HIS A 1 98 ? -5.452 -0.723 -2.218 1.00 89.25 98 HIS A O 1
ATOM 764 N N . SER A 1 99 ? -4.271 -0.409 -0.337 1.00 84.38 99 SER A N 1
ATOM 765 C CA . SER A 1 99 ? -3.351 0.578 -0.921 1.00 84.38 99 SER A CA 1
ATOM 766 C C . SER A 1 99 ? -2.610 0.069 -2.158 1.00 84.38 99 SER A C 1
ATOM 768 O O . SER A 1 99 ? -2.554 0.777 -3.163 1.00 84.38 99 SER A O 1
ATOM 770 N N . GLY A 1 100 ? -2.100 -1.166 -2.140 1.00 77.56 100 GLY A N 1
ATOM 771 C CA . GLY A 1 100 ? -1.457 -1.765 -3.314 1.00 77.56 100 GLY A CA 1
ATOM 772 C C . GLY A 1 100 ? -2.353 -1.834 -4.560 1.00 77.56 100 GLY A C 1
ATOM 773 O O . GLY A 1 100 ? -1.884 -1.555 -5.659 1.00 77.56 100 GLY A O 1
ATOM 774 N N . GLN A 1 101 ? -3.652 -2.120 -4.405 1.00 75.19 101 GLN A N 1
ATOM 775 C CA . GLN A 1 101 ? -4.592 -2.153 -5.533 1.00 75.19 101 GLN A CA 1
ATOM 776 C C . GLN A 1 101 ? -4.948 -0.731 -5.967 1.00 75.19 101 GLN A C 1
ATOM 778 O O . GLN A 1 101 ? -4.946 -0.415 -7.157 1.00 75.19 101 GLN A O 1
ATOM 783 N N . ALA A 1 102 ? -5.182 0.153 -4.994 1.00 80.19 102 ALA A N 1
ATOM 784 C CA . ALA A 1 102 ? -5.546 1.537 -5.244 1.00 80.19 102 ALA A CA 1
ATOM 785 C C . ALA A 1 102 ? -4.450 2.298 -6.012 1.00 80.19 102 ALA A C 1
ATOM 787 O O . ALA A 1 102 ? -4.757 3.045 -6.936 1.00 80.19 102 ALA A O 1
ATOM 788 N N . ILE A 1 103 ? -3.169 2.052 -5.716 1.00 76.75 103 ILE A N 1
ATOM 789 C CA . ILE A 1 103 ? -2.037 2.660 -6.437 1.00 76.75 103 ILE A CA 1
ATOM 790 C C . ILE A 1 103 ? -2.020 2.284 -7.927 1.00 76.75 103 ILE A C 1
ATOM 792 O O . ILE A 1 103 ? -1.600 3.090 -8.758 1.00 76.75 103 ILE A O 1
ATOM 796 N N . VAL A 1 104 ? -2.456 1.070 -8.267 1.00 69.62 104 VAL A N 1
ATOM 797 C CA . VAL A 1 104 ? -2.415 0.550 -9.641 1.00 69.62 104 VAL A CA 1
ATOM 798 C C . VAL A 1 104 ? -3.668 0.921 -10.426 1.00 69.62 104 VAL A C 1
ATOM 800 O O . VAL A 1 104 ? -3.579 1.228 -11.613 1.00 69.62 104 VAL A O 1
ATOM 803 N N . MET A 1 105 ? -4.832 0.871 -9.779 1.00 70.81 105 MET A N 1
ATOM 804 C CA . MET A 1 105 ? -6.128 0.952 -10.456 1.00 70.81 105 MET A CA 1
ATOM 805 C C . MET A 1 105 ? -6.762 2.343 -10.415 1.00 70.81 105 MET A C 1
ATOM 807 O O . MET A 1 105 ? -7.656 2.620 -11.212 1.00 70.81 105 MET A O 1
ATOM 811 N N . ARG A 1 106 ? -6.348 3.220 -9.492 1.00 79.75 106 ARG A N 1
ATOM 812 C CA . ARG A 1 106 ? -6.978 4.536 -9.329 1.00 79.75 106 ARG A CA 1
ATOM 813 C C . ARG A 1 106 ? -6.346 5.592 -10.220 1.00 79.75 106 ARG A C 1
ATOM 815 O O . ARG A 1 106 ? -5.231 5.478 -10.721 1.00 79.75 106 ARG A O 1
ATOM 822 N N . GLU A 1 107 ? -7.107 6.661 -10.380 1.00 84.81 107 GLU A N 1
ATOM 823 C CA . GLU A 1 107 ? -6.696 7.875 -11.061 1.00 84.81 107 GLU A CA 1
ATOM 824 C C . GLU A 1 107 ? -5.517 8.574 -10.375 1.00 84.81 107 GLU A C 1
ATOM 826 O O . GLU A 1 107 ? -5.229 8.411 -9.192 1.00 84.81 107 GLU A O 1
ATOM 831 N N . GLU A 1 108 ? -4.863 9.446 -11.125 1.00 89.94 108 GLU A N 1
ATOM 832 C CA . GLU A 1 108 ? -3.727 10.230 -10.656 1.00 89.94 108 GLU A CA 1
ATOM 833 C C . GLU A 1 108 ? -4.020 11.097 -9.424 1.00 89.94 108 GLU A C 1
ATOM 835 O O . GLU A 1 108 ? -3.153 11.260 -8.559 1.00 89.94 108 GLU A O 1
ATOM 840 N N . ALA A 1 109 ? -5.242 11.628 -9.320 1.00 90.69 109 ALA A N 1
ATOM 841 C CA . ALA A 1 109 ? -5.667 12.414 -8.167 1.00 90.69 109 ALA A CA 1
ATOM 842 C C . ALA A 1 109 ? -5.534 11.617 -6.860 1.00 90.69 109 ALA A C 1
ATOM 844 O O . ALA A 1 109 ? -5.206 12.187 -5.821 1.00 90.69 109 ALA A O 1
ATOM 845 N N . HIS A 1 110 ? -5.705 10.294 -6.910 1.00 90.56 110 HIS A N 1
ATOM 846 C CA . HIS A 1 110 ? -5.562 9.419 -5.755 1.00 90.56 110 HIS A CA 1
ATOM 847 C C . HIS A 1 110 ? -4.140 9.457 -5.168 1.00 90.56 110 HIS A C 1
ATOM 849 O O . HIS A 1 110 ? -3.963 9.761 -3.987 1.00 90.56 110 HIS A O 1
ATOM 855 N N . LEU A 1 111 ? -3.103 9.246 -5.991 1.00 91.56 111 LEU A N 1
ATOM 856 C CA . LEU A 1 111 ? -1.713 9.309 -5.515 1.00 91.56 111 LEU A CA 1
ATOM 857 C C . LEU A 1 111 ? -1.313 10.726 -5.102 1.00 91.56 111 LEU A C 1
ATOM 859 O O . LEU A 1 111 ? -0.595 10.890 -4.117 1.00 91.56 111 LEU A O 1
ATOM 863 N N . LYS A 1 112 ? -1.781 11.754 -5.821 1.00 94.06 112 LYS A N 1
ATOM 864 C CA . LYS A 1 112 ? -1.533 13.157 -5.453 1.00 94.06 112 LYS A CA 1
ATOM 865 C C . LYS A 1 112 ? -2.117 13.503 -4.087 1.00 94.06 112 LYS A C 1
ATOM 867 O O . LYS A 1 112 ? -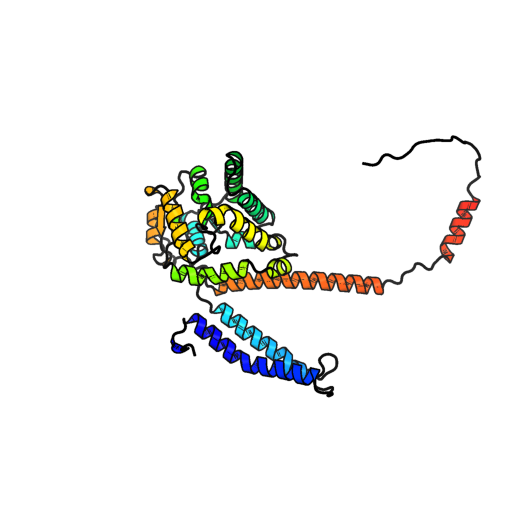1.446 14.158 -3.293 1.00 94.06 112 LYS A O 1
ATOM 872 N N . ASN A 1 113 ? -3.322 13.028 -3.785 1.00 94.75 113 ASN A N 1
ATOM 873 C CA . ASN A 1 113 ? -3.927 13.225 -2.474 1.00 94.75 113 ASN A CA 1
ATOM 874 C C . ASN A 1 113 ? -3.101 12.541 -1.375 1.00 94.75 113 ASN A C 1
ATOM 876 O O . ASN A 1 113 ? -2.794 13.187 -0.376 1.00 94.75 113 ASN A O 1
ATOM 880 N N . TRP A 1 114 ? -2.640 11.301 -1.574 1.00 94.50 114 TRP A N 1
ATOM 881 C CA . TRP A 1 114 ? -1.738 10.649 -0.614 1.00 94.50 114 TRP A CA 1
ATOM 882 C C . TRP A 1 114 ? -0.396 11.362 -0.444 1.00 94.50 114 TRP A C 1
ATOM 884 O O . TRP A 1 114 ? 0.098 11.458 0.677 1.00 94.50 114 TRP A O 1
ATOM 894 N N . ILE A 1 115 ? 0.176 11.901 -1.526 1.00 94.56 115 ILE A N 1
ATOM 895 C CA . ILE A 1 115 ? 1.362 12.766 -1.454 1.00 94.56 115 ILE A CA 1
ATOM 896 C C . ILE A 1 115 ? 1.065 13.988 -0.581 1.00 94.56 115 ILE A C 1
ATOM 898 O O . ILE A 1 115 ? 1.839 14.272 0.327 1.00 94.56 115 ILE A O 1
ATOM 902 N N . SER A 1 116 ? -0.064 14.667 -0.808 1.00 95.81 116 SER A N 1
ATOM 903 C CA . SER A 1 116 ? -0.442 15.853 -0.033 1.00 95.81 116 SER A CA 1
ATOM 904 C C . SER A 1 116 ? -0.670 15.540 1.449 1.00 95.81 116 SER A C 1
ATOM 906 O O . SER A 1 116 ? -0.219 16.297 2.297 1.00 95.81 116 SER A O 1
ATOM 908 N N . ILE A 1 117 ? -1.290 14.398 1.776 1.00 95.88 117 ILE A N 1
ATOM 909 C CA . ILE A 1 117 ? -1.468 13.933 3.159 1.00 95.88 117 ILE A CA 1
ATOM 910 C C . ILE A 1 117 ? -0.102 13.715 3.816 1.00 95.88 117 ILE A C 1
ATOM 912 O O . ILE A 1 117 ? 0.152 14.223 4.904 1.00 95.88 117 ILE A O 1
ATOM 916 N N . ALA A 1 118 ? 0.792 12.988 3.142 1.00 93.94 118 ALA A N 1
ATOM 917 C CA . ALA A 1 118 ? 2.108 12.671 3.681 1.00 93.94 118 ALA A CA 1
ATOM 918 C C . ALA A 1 118 ? 2.992 13.920 3.856 1.00 93.94 118 ALA A C 1
ATOM 920 O O . ALA A 1 118 ? 3.732 14.015 4.830 1.00 93.94 118 ALA A O 1
ATOM 921 N N . GLN A 1 119 ? 2.881 14.908 2.966 1.00 93.81 119 GLN A N 1
ATOM 922 C CA . GLN A 1 119 ? 3.612 16.178 3.064 1.00 93.81 119 GLN A CA 1
ATOM 923 C C . GLN A 1 119 ? 3.195 17.046 4.258 1.00 93.81 119 GLN A C 1
ATOM 925 O O . GLN A 1 119 ? 3.981 17.892 4.677 1.00 93.81 119 GLN A O 1
ATOM 930 N N . GLN A 1 120 ? 2.002 16.829 4.821 1.00 95.12 120 GLN A N 1
ATOM 931 C CA . GLN A 1 120 ? 1.549 17.510 6.040 1.00 95.12 120 GLN A CA 1
ATOM 932 C C . GLN A 1 120 ? 1.988 16.809 7.328 1.00 95.12 120 GLN A C 1
ATOM 934 O O . GLN A 1 120 ? 1.590 17.210 8.416 1.00 95.12 120 GLN A O 1
ATOM 939 N N . THR A 1 121 ? 2.795 15.752 7.221 1.00 92.44 121 THR A N 1
ATOM 940 C CA . THR A 1 121 ? 3.343 15.033 8.374 1.00 92.44 121 THR A CA 1
ATOM 941 C C . THR A 1 121 ? 4.866 15.195 8.429 1.00 92.44 121 THR A C 1
ATOM 943 O O . THR A 1 121 ? 5.500 15.103 7.377 1.00 92.44 121 THR A O 1
ATOM 946 N N . PRO A 1 122 ? 5.471 15.437 9.610 1.00 91.75 122 PRO A N 1
ATOM 947 C CA . PRO A 1 122 ? 4.829 15.581 10.923 1.00 91.75 122 PRO A CA 1
ATOM 948 C C . PRO A 1 122 ? 4.000 16.872 11.031 1.00 91.75 122 PRO A C 1
ATOM 950 O O . PRO A 1 122 ? 4.293 17.865 10.364 1.00 91.75 122 PRO A O 1
ATOM 953 N N . TYR A 1 123 ? 2.961 16.850 11.868 1.00 93.25 123 TYR A N 1
ATOM 954 C CA . TYR A 1 123 ? 2.092 18.012 12.064 1.00 93.25 123 TYR A CA 1
ATOM 955 C C . TYR A 1 123 ? 2.852 19.148 12.743 1.00 93.25 123 TYR A C 1
ATOM 957 O O . TYR A 1 123 ? 3.455 18.955 13.797 1.00 93.25 123 TYR A O 1
ATOM 965 N N . LYS A 1 124 ? 2.776 20.349 12.173 1.00 92.50 124 LYS A N 1
ATOM 966 C CA . LYS A 1 124 ? 3.330 21.571 12.768 1.00 92.50 124 LYS A CA 1
ATOM 967 C C . LYS A 1 124 ? 2.284 22.294 13.606 1.00 92.50 124 LYS A C 1
ATOM 969 O O . LYS A 1 124 ? 2.626 22.981 14.561 1.00 92.50 124 LYS A O 1
ATOM 974 N N . ASN A 1 125 ? 1.011 22.164 13.243 1.00 94.25 125 ASN A N 1
ATOM 975 C CA . ASN A 1 125 ? -0.100 22.814 13.928 1.00 94.25 125 ASN A CA 1
ATOM 976 C C . ASN A 1 125 ? -1.408 22.001 13.808 1.00 94.25 125 ASN A C 1
ATOM 978 O O . ASN A 1 125 ? -1.492 20.994 13.101 1.00 94.25 125 ASN A O 1
ATOM 982 N N . ALA A 1 126 ? -2.458 22.454 14.499 1.00 94.12 126 ALA A N 1
ATOM 983 C CA . ALA A 1 126 ? -3.769 21.802 14.480 1.00 94.12 126 ALA A CA 1
ATOM 984 C C . ALA A 1 126 ? -4.441 21.810 13.092 1.00 94.12 126 ALA A C 1
ATOM 986 O O . ALA A 1 126 ? -5.236 20.914 12.796 1.00 94.12 126 ALA A O 1
ATOM 987 N N . SER A 1 127 ? -4.122 22.787 12.236 1.00 95.56 127 SER A N 1
ATOM 988 C CA . SER A 1 127 ? -4.688 22.874 10.887 1.00 95.56 127 SER A CA 1
ATOM 989 C C . SER A 1 127 ? -4.154 21.773 9.965 1.00 95.56 127 SER A C 1
ATOM 991 O O . SER A 1 127 ? -4.932 21.217 9.192 1.00 95.56 127 SER A O 1
ATOM 993 N N . ASP A 1 128 ? -2.895 21.352 10.133 1.00 95.75 128 ASP A N 1
ATOM 994 C CA . ASP A 1 128 ? -2.309 20.229 9.387 1.00 95.75 128 ASP A CA 1
ATOM 995 C C . ASP A 1 128 ? -3.051 18.923 9.710 1.00 95.75 128 ASP A C 1
ATOM 997 O O . ASP A 1 128 ? -3.461 18.179 8.815 1.00 95.75 128 ASP A O 1
ATOM 1001 N N . LYS A 1 129 ? -3.313 18.678 11.003 1.00 95.50 129 LYS A N 1
ATOM 1002 C CA . LYS A 1 129 ? -4.094 17.517 11.454 1.00 95.50 129 LYS A CA 1
ATOM 1003 C C . LYS A 1 129 ? -5.530 17.573 10.930 1.00 95.50 129 LYS A C 1
ATOM 1005 O O . LYS A 1 129 ? -6.064 16.552 10.496 1.00 95.50 129 LYS A O 1
ATOM 1010 N N . ALA A 1 130 ? -6.162 18.748 10.938 1.00 96.81 130 ALA A N 1
ATOM 1011 C CA . ALA A 1 130 ? -7.505 18.923 10.388 1.00 96.81 130 ALA A CA 1
ATOM 1012 C C . ALA A 1 130 ? -7.545 18.650 8.873 1.00 96.81 130 ALA A C 1
ATOM 1014 O O . ALA A 1 130 ? -8.440 17.938 8.407 1.00 96.81 130 ALA A O 1
ATOM 1015 N N . PHE A 1 131 ? -6.551 19.138 8.123 1.00 97.31 131 PHE A N 1
ATOM 1016 C CA . PHE A 1 131 ? -6.390 18.864 6.696 1.00 97.31 131 PHE A CA 1
ATOM 1017 C C . PHE A 1 131 ? -6.234 17.366 6.432 1.00 97.31 131 PHE A C 1
ATOM 1019 O O . PHE A 1 131 ? -6.957 16.809 5.603 1.00 97.31 131 PHE A O 1
ATOM 1026 N N . VAL A 1 132 ? -5.347 16.690 7.169 1.00 97.12 132 VAL A N 1
ATOM 1027 C CA . VAL A 1 132 ? -5.148 15.245 7.022 1.00 97.12 132 VAL A CA 1
ATOM 1028 C C . VAL A 1 132 ? -6.431 14.485 7.334 1.00 97.12 132 VAL A C 1
ATOM 1030 O O . VAL A 1 132 ? -6.846 13.659 6.526 1.00 97.12 132 VAL A O 1
ATOM 1033 N N . LYS A 1 133 ? -7.137 14.803 8.426 1.00 97.50 133 LYS A N 1
ATOM 1034 C CA . LYS A 1 133 ? -8.416 14.150 8.750 1.00 97.50 133 LYS A CA 1
ATOM 1035 C C . LYS A 1 133 ? -9.473 14.345 7.663 1.00 97.50 133 LYS A C 1
ATOM 1037 O O . LYS A 1 133 ? -10.196 13.404 7.333 1.00 97.50 133 LYS A O 1
ATOM 1042 N N . HIS A 1 134 ? -9.567 15.549 7.100 1.00 97.44 134 HIS A N 1
ATOM 1043 C CA . HIS A 1 134 ? -10.475 15.834 5.992 1.00 97.44 134 HIS A CA 1
ATOM 1044 C C . HIS A 1 134 ? -10.130 14.991 4.757 1.00 97.44 134 HIS A C 1
ATOM 1046 O O . HIS A 1 134 ? -11.000 14.322 4.199 1.00 97.44 134 HIS A O 1
ATOM 1052 N N . LYS A 1 135 ? -8.849 14.954 4.377 1.00 97.12 135 LYS A N 1
ATOM 1053 C CA . LYS A 1 135 ? -8.375 14.187 3.223 1.00 97.12 135 LYS A CA 1
ATOM 1054 C C . LYS A 1 135 ? -8.501 12.677 3.413 1.00 97.12 135 LYS A C 1
ATOM 1056 O O . LYS A 1 135 ? -8.864 11.991 2.464 1.00 97.12 135 LYS A O 1
ATOM 1061 N N . LEU A 1 136 ? -8.287 12.157 4.621 1.00 96.75 136 LEU A N 1
ATOM 1062 C CA . LEU A 1 136 ? -8.531 10.747 4.945 1.00 96.75 136 LEU A CA 1
ATOM 1063 C C . LEU A 1 136 ? -10.007 10.379 4.741 1.00 96.75 136 LEU A C 1
ATOM 1065 O O . LEU A 1 136 ? -10.294 9.399 4.059 1.00 96.75 136 LEU A O 1
ATOM 1069 N N . ARG A 1 137 ? -10.946 11.196 5.245 1.00 96.06 137 ARG A N 1
ATOM 1070 C CA . ARG A 1 137 ? -12.391 11.003 5.005 1.00 96.06 137 ARG A CA 1
ATOM 1071 C C . ARG A 1 137 ? -12.749 11.018 3.520 1.00 96.06 137 ARG A C 1
ATOM 1073 O O . ARG A 1 137 ? -13.630 10.277 3.101 1.00 96.06 137 ARG A O 1
ATOM 1080 N N . GLU A 1 138 ? -12.111 11.884 2.737 1.00 94.94 138 GLU A N 1
ATOM 1081 C CA . GLU A 1 138 ? -12.323 11.965 1.290 1.00 94.94 138 GLU A CA 1
ATOM 1082 C C . GLU A 1 138 ? -11.796 10.711 0.574 1.00 94.94 138 GLU A C 1
ATOM 1084 O O . GLU A 1 138 ? -12.531 10.097 -0.194 1.00 94.94 138 GLU A O 1
ATOM 1089 N N . GLN A 1 139 ? -10.557 10.298 0.868 1.00 93.19 139 GLN A N 1
ATOM 1090 C CA . GLN A 1 139 ? -9.912 9.139 0.240 1.00 93.19 139 GLN A CA 1
ATOM 1091 C C . GLN A 1 139 ? -10.618 7.817 0.542 1.00 93.19 139 GLN A C 1
ATOM 1093 O O . GLN A 1 139 ? -10.657 6.932 -0.310 1.00 93.19 139 GLN A O 1
ATOM 1098 N N . LEU A 1 140 ? -11.157 7.687 1.752 1.00 94.50 140 LEU A N 1
ATOM 1099 C CA . LEU A 1 140 ? -11.725 6.443 2.269 1.00 94.50 140 LEU A CA 1
ATOM 1100 C C . LEU A 1 140 ? -13.257 6.425 2.194 1.00 94.50 140 LEU A C 1
ATOM 1102 O O . LEU A 1 140 ? -13.901 5.517 2.715 1.00 94.50 140 LEU A O 1
ATOM 1106 N N . ARG A 1 141 ? -13.861 7.418 1.534 1.00 93.81 141 ARG A N 1
ATOM 1107 C CA . ARG A 1 141 ? -15.310 7.484 1.352 1.00 93.81 141 ARG A CA 1
ATOM 1108 C C . ARG A 1 141 ? -15.811 6.266 0.574 1.00 93.81 141 ARG A C 1
ATOM 1110 O O . ARG A 1 141 ? -15.289 5.952 -0.491 1.00 93.81 141 ARG A O 1
ATOM 1117 N N . GLY A 1 142 ? -16.870 5.642 1.087 1.00 92.75 142 GLY A N 1
ATOM 1118 C CA . GLY A 1 142 ? -17.535 4.506 0.445 1.00 92.75 142 GLY A CA 1
ATOM 1119 C C . GLY A 1 142 ? -16.908 3.145 0.748 1.00 92.75 142 GLY A C 1
ATOM 1120 O O . GLY A 1 142 ? -17.461 2.141 0.318 1.00 92.75 142 GLY A O 1
ATOM 1121 N N . TYR A 1 143 ? -15.804 3.098 1.500 1.00 94.81 143 TYR A N 1
ATOM 1122 C CA . TYR A 1 143 ? -15.184 1.852 1.940 1.00 94.81 143 TYR A CA 1
ATOM 1123 C C . TYR A 1 143 ? -15.659 1.458 3.339 1.00 94.81 143 TYR A C 1
ATOM 1125 O O . TYR A 1 143 ? -15.737 2.301 4.233 1.00 94.81 143 TYR A O 1
ATOM 1133 N N . VAL A 1 144 ? -15.941 0.169 3.533 1.00 95.06 144 VAL A N 1
ATOM 1134 C CA . VAL A 1 144 ? -16.368 -0.390 4.832 1.00 95.06 144 VAL A CA 1
ATOM 1135 C C . VAL A 1 144 ? -15.185 -0.818 5.700 1.00 95.06 144 VAL A C 1
ATOM 1137 O O . VAL A 1 144 ? -15.301 -0.912 6.920 1.00 95.06 144 VAL A O 1
ATOM 1140 N N . ALA A 1 145 ? -14.028 -1.041 5.077 1.00 94.94 145 ALA A N 1
ATOM 1141 C CA . ALA A 1 145 ? -12.779 -1.391 5.734 1.00 94.94 145 ALA A CA 1
ATOM 1142 C C . ALA A 1 145 ? -11.579 -0.811 4.981 1.00 94.94 145 ALA A C 1
ATOM 1144 O O . ALA A 1 145 ? -11.692 -0.392 3.829 1.00 94.94 145 ALA A O 1
ATOM 1145 N N . MET A 1 146 ? -10.410 -0.805 5.623 1.00 93.94 146 MET A N 1
ATOM 1146 C CA . MET A 1 146 ? -9.154 -0.427 4.981 1.00 93.94 146 MET A CA 1
ATOM 1147 C C . MET A 1 146 ? -7.990 -1.273 5.478 1.00 93.94 146 MET A C 1
ATOM 1149 O O . MET A 1 146 ? -7.945 -1.683 6.636 1.00 93.94 146 MET A O 1
ATOM 1153 N N . THR A 1 147 ? -7.033 -1.496 4.589 1.00 91.38 147 THR A N 1
ATOM 1154 C CA . THR A 1 147 ? -5.843 -2.309 4.813 1.00 91.38 147 THR A CA 1
ATOM 1155 C C . THR A 1 147 ? -4.640 -1.675 4.108 1.00 91.38 147 THR A C 1
ATOM 1157 O O . THR A 1 147 ? -4.796 -0.864 3.187 1.00 91.38 147 THR A O 1
ATOM 1160 N N . ASP A 1 148 ? -3.437 -2.079 4.525 1.00 88.81 148 ASP A N 1
ATOM 1161 C CA . ASP A 1 148 ? -2.158 -1.693 3.911 1.00 88.81 148 ASP A CA 1
ATOM 1162 C C . ASP A 1 148 ? -1.756 -0.206 4.100 1.00 88.81 148 ASP A C 1
ATOM 1164 O O . ASP A 1 148 ? -2.547 0.661 4.476 1.00 88.81 148 ASP A O 1
ATOM 1168 N N . SER A 1 149 ? -0.478 0.104 3.876 1.00 88.06 149 SER A N 1
ATOM 1169 C CA . SER A 1 149 ? 0.085 1.460 3.937 1.00 88.06 149 SER A CA 1
ATOM 1170 C C . SER A 1 149 ? -0.229 2.245 2.662 1.00 88.06 149 SER A C 1
ATOM 1172 O O . SER A 1 149 ? 0.039 1.739 1.570 1.00 88.06 149 SER A O 1
ATOM 1174 N N . PRO A 1 150 ? -0.661 3.523 2.743 1.00 89.81 150 PRO A N 1
ATOM 1175 C CA . PRO A 1 150 ? -0.522 4.430 3.900 1.00 89.81 150 PRO A CA 1
ATOM 1176 C C . PRO A 1 150 ? -1.592 4.505 5.016 1.00 89.81 150 PRO A C 1
ATOM 1178 O O . PRO A 1 150 ? -1.189 4.877 6.120 1.00 89.81 150 PRO A O 1
ATOM 1181 N N . PRO A 1 151 ? -2.894 4.197 4.836 1.00 92.56 151 PRO A N 1
ATOM 1182 C CA . PRO A 1 151 ? -3.918 4.443 5.863 1.00 92.56 151 PRO A CA 1
ATOM 1183 C C . PRO A 1 151 ? -3.594 3.912 7.266 1.00 92.56 151 PRO A C 1
ATOM 1185 O O . PRO A 1 151 ? -3.847 4.605 8.248 1.00 92.56 151 PRO A O 1
ATOM 1188 N N . ILE A 1 152 ? -2.972 2.731 7.377 1.00 92.81 152 ILE A N 1
ATOM 1189 C CA . ILE A 1 152 ? -2.624 2.101 8.670 1.00 92.81 152 ILE A CA 1
ATOM 1190 C C . ILE A 1 152 ? -1.669 2.933 9.548 1.00 92.81 152 ILE A C 1
ATOM 1192 O O . ILE A 1 152 ? -1.499 2.654 10.730 1.00 92.81 152 ILE A O 1
ATOM 1196 N N . GLN A 1 153 ? -1.031 3.962 8.992 1.00 94.06 153 GLN A N 1
ATOM 1197 C CA . GLN A 1 153 ? -0.138 4.871 9.721 1.00 94.06 153 GLN A CA 1
ATOM 1198 C C . GLN A 1 153 ? -0.893 6.059 10.347 1.00 94.06 153 GLN A C 1
ATOM 1200 O O . GLN A 1 153 ? -0.310 6.877 11.060 1.00 94.06 153 GLN A O 1
ATOM 1205 N N . PHE A 1 154 ? -2.192 6.159 10.062 1.00 96.31 154 PHE A N 1
ATOM 1206 C CA . PHE A 1 154 ? -3.097 7.204 10.530 1.00 96.31 154 PHE A CA 1
ATOM 1207 C C . PHE A 1 154 ? -4.190 6.638 11.444 1.00 96.31 154 PHE A C 1
ATOM 1209 O O . PHE A 1 154 ? -5.273 7.206 11.551 1.00 96.31 154 PHE A O 1
ATOM 1216 N N . VAL A 1 155 ? -3.940 5.495 12.097 1.00 96.06 155 VAL A N 1
ATOM 1217 C CA . VAL A 1 155 ? -4.923 4.813 12.960 1.00 96.06 155 VAL A CA 1
ATOM 1218 C C . VAL A 1 155 ? -5.472 5.747 14.038 1.00 96.06 155 VAL A C 1
ATOM 1220 O O . VAL A 1 155 ? -6.676 5.747 14.284 1.00 96.06 155 VAL A O 1
ATOM 1223 N N . GLN A 1 156 ? -4.624 6.592 14.629 1.00 95.25 156 GLN A N 1
ATOM 1224 C CA . GLN A 1 156 ? -5.053 7.582 15.616 1.00 95.25 156 GLN A CA 1
ATOM 1225 C C . GLN A 1 156 ? -6.108 8.543 15.043 1.00 95.25 156 GLN A C 1
ATOM 1227 O O . GLN A 1 156 ? -7.176 8.718 15.623 1.00 95.25 156 GLN A O 1
ATOM 1232 N N . GLU A 1 157 ? -5.848 9.134 13.877 1.00 96.44 157 GLU A N 1
ATOM 1233 C CA . GLU A 1 157 ? -6.788 10.029 13.204 1.00 96.44 157 GLU A CA 1
ATOM 1234 C C . GLU A 1 157 ? -8.049 9.305 12.742 1.00 96.44 157 GLU A C 1
ATOM 1236 O O . GLU A 1 157 ? -9.146 9.856 12.822 1.00 96.44 157 GLU A O 1
ATOM 1241 N N . LEU A 1 158 ? -7.898 8.071 12.266 1.00 97.00 158 LEU A N 1
ATOM 1242 C CA . LEU A 1 158 ? -8.997 7.248 11.783 1.00 97.00 158 LEU A CA 1
ATOM 1243 C C . LEU A 1 158 ? -9.954 6.860 12.907 1.00 97.00 158 LEU A C 1
ATOM 1245 O O . LEU A 1 158 ? -11.157 6.889 12.681 1.00 97.00 158 LEU A O 1
ATOM 1249 N N . MET A 1 159 ? -9.468 6.590 14.119 1.00 95.94 159 MET A N 1
ATOM 1250 C CA . MET A 1 159 ? -10.340 6.363 15.277 1.00 95.94 159 MET A CA 1
ATOM 1251 C C . MET A 1 159 ? -11.077 7.631 15.713 1.00 95.94 159 MET A C 1
ATOM 1253 O O . MET A 1 159 ? -12.217 7.551 16.156 1.00 95.94 159 MET A O 1
ATOM 1257 N N . GLU A 1 160 ? -10.476 8.813 15.551 1.00 95.94 160 GLU A N 1
ATOM 1258 C CA . GLU A 1 160 ? -11.194 10.076 15.774 1.00 95.94 160 GLU A CA 1
ATOM 1259 C C . GLU A 1 160 ? -12.250 10.344 14.687 1.00 95.94 160 GLU A C 1
ATOM 1261 O O . GLU A 1 160 ? -13.220 11.065 14.918 1.00 95.94 160 GLU A O 1
ATOM 1266 N N . ILE A 1 161 ? -12.041 9.831 13.471 1.00 96.69 161 ILE A N 1
ATOM 1267 C CA . ILE A 1 161 ? -12.974 9.966 12.348 1.00 96.69 161 ILE A CA 1
ATOM 1268 C C . ILE A 1 161 ? -14.123 8.955 12.458 1.00 96.69 161 ILE A C 1
ATOM 1270 O O . ILE A 1 161 ? -15.269 9.328 12.202 1.00 96.69 161 ILE A O 1
ATOM 1274 N N . TYR A 1 162 ? -13.797 7.713 12.819 1.00 96.00 162 TYR A N 1
ATOM 1275 C CA . TYR A 1 162 ? -14.668 6.544 12.892 1.00 96.00 162 TYR A CA 1
ATOM 1276 C C . TYR A 1 162 ? -14.584 5.924 14.301 1.00 96.00 162 TYR A C 1
ATOM 1278 O O . TYR A 1 162 ? -13.957 4.881 14.490 1.00 96.00 162 TYR A O 1
ATOM 1286 N N . PRO A 1 163 ? -15.221 6.532 15.318 1.00 95.25 163 PRO A N 1
ATOM 1287 C CA . PRO A 1 163 ? -15.062 6.118 16.715 1.00 95.25 163 PRO A CA 1
ATOM 1288 C C . PRO A 1 163 ? -15.573 4.704 17.010 1.00 95.25 163 PRO A C 1
ATOM 1290 O O . PRO A 1 163 ? -15.130 4.095 17.981 1.00 95.25 163 PRO A O 1
ATOM 1293 N N . HIS A 1 164 ? -16.470 4.165 16.184 1.00 93.69 164 HIS A N 1
ATOM 1294 C CA . HIS A 1 164 ? -17.010 2.808 16.327 1.00 93.69 164 HIS A CA 1
ATOM 1295 C C . HIS A 1 164 ? -16.245 1.751 15.516 1.00 93.69 164 HIS A C 1
ATOM 1297 O O . HIS A 1 164 ? -16.595 0.574 15.575 1.00 93.69 164 HIS A O 1
ATOM 1303 N N . ALA A 1 165 ? -15.219 2.143 14.753 1.00 94.88 165 ALA A N 1
ATOM 1304 C CA . ALA A 1 165 ? -14.413 1.193 14.000 1.00 94.88 165 ALA A CA 1
ATOM 1305 C C . ALA A 1 165 ? -13.563 0.324 14.940 1.00 94.88 165 ALA A C 1
ATOM 1307 O O . ALA A 1 165 ? -13.029 0.802 15.944 1.00 94.88 165 ALA A O 1
ATOM 1308 N N . LYS A 1 166 ? -13.418 -0.954 14.580 1.00 94.81 166 LYS A N 1
ATOM 1309 C CA . LYS A 1 166 ? -12.482 -1.884 15.222 1.00 94.81 166 LYS A CA 1
ATOM 1310 C C . LYS A 1 166 ? -11.121 -1.793 14.535 1.00 94.81 166 LYS A C 1
ATOM 1312 O O . LYS A 1 166 ? -11.061 -1.607 13.319 1.00 94.81 166 LYS A O 1
ATOM 1317 N N . VAL A 1 167 ? -10.037 -1.954 15.290 1.00 96.94 167 VAL A N 1
ATOM 1318 C CA . VAL A 1 167 ? -8.677 -2.001 14.743 1.00 96.94 167 VAL A CA 1
ATOM 1319 C C . VAL A 1 167 ? -8.183 -3.438 14.800 1.00 96.94 167 VAL A C 1
ATOM 1321 O O . VAL A 1 167 ? -8.009 -4.003 15.876 1.00 96.94 167 VAL A O 1
ATOM 1324 N N . ILE A 1 168 ? -7.953 -4.031 13.631 1.00 95.50 168 ILE A N 1
ATOM 1325 C CA . ILE A 1 168 ? -7.467 -5.407 13.517 1.00 95.50 168 ILE A CA 1
ATOM 1326 C C . ILE A 1 168 ? -6.018 -5.370 13.039 1.00 95.50 168 ILE A C 1
ATOM 1328 O O . ILE A 1 168 ? -5.726 -4.856 11.960 1.00 95.50 168 ILE A O 1
ATOM 1332 N N . CYS A 1 169 ? -5.111 -5.906 13.848 1.00 94.44 169 CYS A N 1
ATOM 1333 C CA . CYS A 1 169 ? -3.704 -6.050 13.517 1.00 94.44 169 CYS A CA 1
ATOM 1334 C C . CYS A 1 169 ? -3.434 -7.482 13.054 1.00 94.44 169 CYS A C 1
ATOM 1336 O O . CYS A 1 169 ? -3.553 -8.430 13.832 1.00 94.44 169 CYS A O 1
ATOM 1338 N N . THR A 1 170 ? -3.065 -7.639 11.783 1.00 91.31 170 THR A N 1
ATOM 1339 C CA . THR A 1 170 ? -2.670 -8.941 11.245 1.00 91.31 170 THR A CA 1
ATOM 1340 C C . THR A 1 170 ? -1.276 -9.310 11.749 1.00 91.31 170 THR A C 1
ATOM 1342 O O . THR A 1 170 ? -0.318 -8.594 11.448 1.00 91.31 170 THR A O 1
ATOM 1345 N N . VAL A 1 171 ? -1.153 -10.412 12.488 1.00 90.25 171 VAL A N 1
ATOM 1346 C CA . VAL A 1 171 ? 0.106 -10.860 13.102 1.00 90.25 171 VAL A CA 1
ATOM 1347 C C . VAL A 1 171 ? 0.691 -12.062 12.364 1.00 90.25 171 VAL A C 1
ATOM 1349 O O . VAL A 1 171 ? -0.038 -12.905 11.849 1.00 90.25 171 VAL A O 1
ATOM 1352 N N . ARG A 1 172 ? 2.022 -12.128 12.305 1.00 87.19 172 ARG A N 1
ATOM 1353 C CA . ARG A 1 172 ? 2.804 -13.284 11.838 1.00 87.19 172 ARG A CA 1
ATOM 1354 C C . ARG A 1 172 ? 4.203 -13.235 12.448 1.00 87.19 172 ARG A C 1
ATOM 1356 O O . ARG A 1 172 ? 4.531 -12.271 13.140 1.00 87.19 172 ARG A O 1
ATOM 1363 N N . ASP A 1 173 ? 5.025 -14.243 12.171 1.00 89.12 173 ASP A N 1
ATOM 1364 C CA . ASP A 1 173 ? 6.432 -14.212 12.563 1.00 89.12 173 ASP A CA 1
ATOM 1365 C C . ASP A 1 173 ? 7.138 -12.956 11.988 1.00 89.12 173 ASP A C 1
ATOM 1367 O O . ASP A 1 173 ? 6.995 -12.666 10.790 1.00 89.12 173 ASP A O 1
ATOM 1371 N N . PRO A 1 174 ? 7.856 -12.163 12.808 1.00 89.50 174 PRO A N 1
ATOM 1372 C CA . PRO A 1 174 ? 8.468 -10.922 12.338 1.00 89.50 174 PRO A CA 1
ATOM 1373 C C . PRO A 1 174 ? 9.605 -11.134 11.328 1.00 89.50 174 PRO A C 1
ATOM 1375 O O . PRO A 1 174 ? 9.822 -10.274 10.471 1.00 89.50 174 PRO A O 1
ATOM 1378 N N . ASP A 1 175 ? 10.324 -12.259 11.391 1.00 88.19 175 ASP A N 1
ATOM 1379 C CA . ASP A 1 175 ? 11.417 -12.541 10.459 1.00 88.19 175 ASP A CA 1
ATOM 1380 C C . ASP A 1 175 ? 10.857 -12.978 9.102 1.00 88.19 175 ASP A C 1
ATOM 1382 O O . ASP A 1 175 ? 11.320 -12.513 8.059 1.00 88.19 175 ASP A O 1
ATOM 1386 N N . ASP A 1 176 ? 9.795 -13.785 9.096 1.00 85.12 176 ASP A N 1
ATOM 1387 C CA . ASP A 1 176 ? 9.014 -14.077 7.890 1.00 85.12 176 ASP A CA 1
ATOM 1388 C C . ASP A 1 176 ? 8.402 -12.801 7.298 1.00 85.12 176 ASP A C 1
ATOM 1390 O O . ASP A 1 176 ? 8.384 -12.607 6.073 1.00 85.12 176 ASP A O 1
ATOM 1394 N N . TRP A 1 177 ? 7.928 -11.891 8.158 1.00 85.88 177 TRP A N 1
ATOM 1395 C CA . TRP A 1 177 ? 7.454 -10.587 7.718 1.00 85.88 177 TRP A CA 1
ATOM 1396 C C . TRP A 1 177 ? 8.552 -9.808 7.002 1.00 85.88 177 TRP A C 1
ATOM 1398 O O . TRP A 1 177 ? 8.330 -9.357 5.872 1.00 85.88 177 TRP A O 1
ATOM 1408 N N . TRP A 1 178 ? 9.735 -9.720 7.607 1.00 86.25 178 TRP A N 1
ATOM 1409 C CA . TRP A 1 178 ? 10.866 -8.990 7.055 1.00 86.25 178 TRP A CA 1
ATOM 1410 C C . TRP A 1 178 ? 11.348 -9.578 5.728 1.00 86.25 178 TRP A C 1
ATOM 1412 O O . TRP A 1 178 ? 11.448 -8.838 4.748 1.00 86.25 178 TRP A O 1
ATOM 1422 N N . ARG A 1 179 ? 11.527 -10.905 5.643 1.00 83.50 179 ARG A N 1
ATOM 1423 C CA . ARG A 1 179 ? 11.933 -11.594 4.400 1.00 83.50 179 ARG A CA 1
ATOM 1424 C C . ARG A 1 179 ? 10.998 -11.287 3.230 1.00 83.50 179 ARG A C 1
ATOM 1426 O O . ARG A 1 179 ? 11.440 -11.205 2.088 1.00 83.50 179 ARG A O 1
ATOM 1433 N N . SER A 1 180 ? 9.707 -11.096 3.503 1.00 76.69 180 SER A N 1
ATOM 1434 C CA . SER A 1 180 ? 8.735 -10.728 2.467 1.00 76.69 180 SER A CA 1
ATOM 1435 C C . SER A 1 180 ? 8.724 -9.227 2.134 1.00 76.69 180 SER A C 1
ATOM 1437 O O . SER A 1 180 ? 8.469 -8.853 0.991 1.00 76.69 180 SER A O 1
ATOM 1439 N N . MET A 1 181 ? 8.998 -8.355 3.108 1.00 79.44 181 MET A N 1
ATOM 1440 C CA . MET A 1 181 ? 8.913 -6.900 2.948 1.00 79.44 181 MET A CA 1
ATOM 1441 C C . MET A 1 181 ? 10.183 -6.278 2.372 1.00 79.44 181 MET A C 1
ATOM 1443 O O . MET A 1 181 ? 10.084 -5.357 1.557 1.00 79.44 181 MET A O 1
ATOM 1447 N N . GLU A 1 182 ? 11.361 -6.781 2.742 1.00 82.56 182 GLU A N 1
ATOM 1448 C CA . GLU A 1 182 ? 12.651 -6.222 2.327 1.00 82.56 182 GLU A CA 1
ATOM 1449 C C . GLU A 1 182 ? 12.760 -6.052 0.796 1.00 82.56 182 GLU A C 1
ATOM 1451 O O . GLU A 1 182 ? 13.067 -4.939 0.349 1.00 82.56 182 GLU A O 1
ATOM 1456 N N . PRO A 1 183 ? 12.441 -7.059 -0.050 1.00 76.12 183 PRO A N 1
ATOM 1457 C CA . PRO A 1 183 ? 12.562 -6.902 -1.499 1.00 76.12 183 PRO A CA 1
ATOM 1458 C C . PRO A 1 183 ? 11.583 -5.866 -2.061 1.00 76.12 183 PRO A C 1
ATOM 1460 O O . PRO A 1 183 ? 11.937 -5.104 -2.962 1.00 76.12 183 PRO A O 1
ATOM 1463 N N . VAL A 1 184 ? 10.362 -5.803 -1.517 1.00 76.19 184 VAL A N 1
ATOM 1464 C CA . VAL A 1 184 ? 9.328 -4.845 -1.939 1.00 76.19 184 VAL A CA 1
ATOM 1465 C C . VAL A 1 184 ? 9.794 -3.416 -1.671 1.00 76.19 184 VAL A C 1
ATOM 1467 O O . VAL A 1 184 ? 9.726 -2.560 -2.553 1.00 76.19 184 VAL A O 1
ATOM 1470 N N . ILE A 1 185 ? 10.322 -3.167 -0.472 1.00 77.00 185 ILE A N 1
ATOM 1471 C CA . ILE A 1 185 ? 10.839 -1.863 -0.048 1.00 77.00 185 ILE A CA 1
ATOM 1472 C C . ILE A 1 185 ? 12.053 -1.455 -0.881 1.00 77.00 185 ILE A C 1
ATOM 1474 O O . ILE A 1 185 ? 12.102 -0.333 -1.392 1.00 77.00 185 ILE A O 1
ATOM 1478 N N . ARG A 1 186 ? 13.018 -2.368 -1.042 1.00 78.31 186 ARG A N 1
ATOM 1479 C CA . ARG A 1 186 ? 14.241 -2.133 -1.817 1.00 78.31 186 ARG A CA 1
ATOM 1480 C C . ARG A 1 186 ? 13.914 -1.758 -3.259 1.00 78.31 186 ARG A C 1
ATOM 1482 O O . ARG A 1 186 ? 14.440 -0.774 -3.777 1.00 78.31 186 ARG A O 1
ATOM 1489 N N . ASN A 1 187 ? 13.012 -2.506 -3.890 1.00 75.31 187 ASN A N 1
ATOM 1490 C CA . ASN A 1 187 ? 12.682 -2.305 -5.294 1.00 75.31 187 ASN A CA 1
ATOM 1491 C C . ASN A 1 187 ? 11.826 -1.048 -5.497 1.00 75.31 187 ASN A C 1
ATOM 1493 O O . ASN A 1 187 ? 12.097 -0.281 -6.416 1.00 75.31 187 ASN A O 1
ATOM 1497 N N . ALA A 1 188 ? 10.859 -0.758 -4.619 1.00 75.88 188 ALA A N 1
ATOM 1498 C CA . ALA A 1 188 ? 9.938 0.377 -4.774 1.00 75.88 188 ALA A CA 1
ATOM 1499 C C . ALA A 1 188 ? 10.625 1.757 -4.881 1.00 75.88 188 ALA A C 1
ATOM 1501 O O . ALA A 1 188 ? 10.037 2.700 -5.420 1.00 75.88 188 ALA A O 1
ATOM 1502 N N . LYS A 1 189 ? 11.870 1.883 -4.403 1.00 74.25 189 LYS A N 1
ATOM 1503 C CA . LYS A 1 189 ? 12.659 3.126 -4.422 1.00 74.25 189 LYS A CA 1
ATOM 1504 C C . LYS A 1 189 ? 13.504 3.321 -5.682 1.00 74.25 189 LYS A C 1
ATOM 1506 O O . LYS A 1 189 ? 14.108 4.386 -5.834 1.00 74.25 189 LYS A O 1
ATOM 1511 N N . MET A 1 190 ? 13.572 2.331 -6.573 1.00 78.94 190 MET A N 1
ATOM 1512 C CA . MET A 1 190 ? 14.474 2.381 -7.720 1.00 78.94 190 MET A CA 1
ATOM 1513 C C . MET A 1 190 ? 14.170 3.595 -8.619 1.00 78.94 190 MET A C 1
ATOM 1515 O O . MET A 1 190 ? 13.038 3.752 -9.088 1.00 78.94 190 MET A O 1
ATOM 1519 N N . PRO A 1 191 ? 15.165 4.461 -8.911 1.00 79.06 191 PRO A N 1
ATOM 1520 C CA . PRO A 1 191 ? 14.959 5.656 -9.734 1.00 79.06 191 PRO A CA 1
ATOM 1521 C C . PRO A 1 191 ? 14.495 5.307 -11.152 1.00 79.06 191 PRO A C 1
ATOM 1523 O O . PRO A 1 191 ? 13.758 6.084 -11.758 1.00 79.06 191 PRO A O 1
ATOM 1526 N N . PHE A 1 192 ? 14.837 4.107 -11.628 1.00 81.06 192 PHE A N 1
ATOM 1527 C CA . PHE A 1 192 ? 14.349 3.513 -12.871 1.00 81.06 192 PHE A CA 1
ATOM 1528 C C . PHE A 1 192 ? 12.820 3.584 -13.021 1.00 81.06 192 PHE A C 1
ATOM 1530 O O . PHE A 1 192 ? 12.322 3.891 -14.102 1.00 81.06 192 PHE A O 1
ATOM 1537 N N . PHE A 1 193 ? 12.049 3.415 -11.941 1.00 81.50 193 PHE A N 1
ATOM 1538 C CA . PHE A 1 193 ? 10.585 3.485 -12.019 1.00 81.50 193 PHE A CA 1
ATOM 1539 C C . PHE A 1 193 ? 10.050 4.882 -12.326 1.00 81.50 193 PHE A C 1
ATOM 1541 O O . PHE A 1 193 ? 8.983 4.996 -12.923 1.00 81.50 193 PHE A O 1
ATOM 1548 N N . ARG A 1 194 ? 10.792 5.954 -12.006 1.00 87.00 194 ARG A N 1
ATOM 1549 C CA . ARG A 1 194 ? 10.418 7.314 -12.438 1.00 87.00 194 ARG A CA 1
ATOM 1550 C C . ARG A 1 194 ? 10.445 7.431 -13.958 1.00 87.00 194 ARG A C 1
ATOM 1552 O O . ARG A 1 194 ? 9.591 8.101 -14.526 1.00 87.00 194 ARG A O 1
ATOM 1559 N N . PHE A 1 195 ? 11.422 6.781 -14.587 1.00 85.06 195 PHE A N 1
ATOM 1560 C CA . PHE A 1 195 ? 11.566 6.754 -16.035 1.00 85.06 195 PHE A CA 1
ATOM 1561 C C . PHE A 1 195 ? 10.503 5.853 -16.675 1.00 85.06 195 PHE A C 1
ATOM 1563 O O . PHE A 1 195 ? 9.716 6.322 -17.494 1.00 85.06 195 PHE A O 1
ATOM 1570 N N . VAL A 1 196 ? 10.409 4.588 -16.253 1.00 83.00 196 VAL A N 1
ATOM 1571 C CA . VAL A 1 196 ? 9.474 3.613 -16.848 1.00 83.00 196 VAL A CA 1
ATOM 1572 C C . VAL A 1 196 ? 8.021 4.065 -16.742 1.00 83.00 196 VAL A C 1
ATOM 1574 O O . VAL A 1 196 ? 7.266 3.936 -17.702 1.00 83.00 196 VAL A O 1
ATOM 1577 N N . PHE A 1 197 ? 7.617 4.616 -15.598 1.00 87.25 197 PHE A N 1
ATOM 1578 C CA . PHE A 1 197 ? 6.225 4.996 -15.370 1.00 87.25 197 PHE A CA 1
ATOM 1579 C C . PHE A 1 197 ? 5.882 6.418 -15.816 1.00 87.25 197 PHE A C 1
ATOM 1581 O O . PHE A 1 197 ? 4.742 6.828 -15.629 1.00 87.25 197 PHE A O 1
ATOM 1588 N N . TYR A 1 198 ? 6.811 7.170 -16.419 1.00 89.69 198 TYR A N 1
ATOM 1589 C CA . TYR A 1 198 ? 6.614 8.587 -16.752 1.00 89.69 198 TYR A CA 1
ATOM 1590 C C . TYR A 1 198 ? 5.334 8.857 -17.564 1.00 89.69 198 TYR A C 1
ATOM 1592 O O . TYR A 1 198 ? 4.577 9.776 -17.251 1.00 89.69 198 TYR A O 1
ATOM 1600 N N . TRP A 1 199 ? 5.052 8.009 -18.558 1.00 85.81 199 TRP A N 1
ATOM 1601 C CA . TRP A 1 199 ? 3.881 8.119 -19.438 1.00 85.81 199 TRP A CA 1
ATOM 1602 C C . TRP A 1 199 ? 2.615 7.436 -18.896 1.00 85.81 199 TRP A C 1
ATOM 1604 O O . TRP A 1 199 ? 1.599 7.372 -19.587 1.00 85.81 199 TRP A O 1
ATOM 1614 N N . LEU A 1 200 ? 2.655 6.911 -17.669 1.00 84.69 200 LEU A N 1
ATOM 1615 C CA . LEU A 1 200 ? 1.509 6.297 -17.004 1.00 84.69 200 LEU A CA 1
ATOM 1616 C C . LEU A 1 200 ? 0.926 7.287 -15.973 1.00 84.69 200 LEU A C 1
ATOM 1618 O O . LEU A 1 200 ? 1.623 7.633 -15.017 1.00 84.69 200 LEU A O 1
ATOM 1622 N N . PRO A 1 201 ? -0.337 7.743 -16.117 1.00 85.88 201 PRO A N 1
ATOM 1623 C CA . PRO A 1 201 ? -0.875 8.885 -15.365 1.00 85.88 201 PRO A CA 1
ATOM 1624 C C . PRO A 1 201 ? -0.753 8.794 -13.840 1.00 85.88 201 PRO A C 1
ATOM 1626 O O . PRO A 1 201 ? -0.204 9.697 -13.215 1.00 85.88 201 PRO A O 1
ATOM 1629 N N . ALA A 1 202 ? -1.232 7.704 -13.235 1.00 85.38 202 ALA A N 1
ATOM 1630 C CA . ALA A 1 202 ? -1.098 7.479 -11.799 1.00 85.38 202 ALA A CA 1
ATOM 1631 C C . ALA A 1 202 ? 0.343 7.087 -11.438 1.00 85.38 202 ALA A C 1
ATOM 1633 O O . ALA A 1 202 ? 0.974 7.699 -10.578 1.00 85.38 202 ALA A O 1
ATOM 1634 N N . LEU A 1 203 ? 0.904 6.109 -12.152 1.00 85.44 203 LEU A N 1
ATOM 1635 C CA . LEU A 1 203 ? 2.167 5.467 -11.785 1.00 85.44 203 LEU A CA 1
ATOM 1636 C C . LEU A 1 203 ? 3.404 6.368 -11.906 1.00 85.44 203 LEU A C 1
ATOM 1638 O O . LEU A 1 203 ? 4.380 6.129 -11.197 1.00 85.44 203 LEU A O 1
ATOM 1642 N N . ARG A 1 204 ? 3.378 7.456 -12.687 1.00 90.19 204 ARG A N 1
ATOM 1643 C CA . ARG A 1 204 ? 4.462 8.463 -12.680 1.00 90.19 204 ARG A CA 1
ATOM 1644 C C . ARG A 1 204 ? 4.696 9.093 -11.305 1.00 90.19 204 ARG A C 1
ATOM 1646 O O . ARG A 1 204 ? 5.795 9.565 -11.016 1.00 90.19 204 ARG A O 1
ATOM 1653 N N . TYR A 1 205 ? 3.688 9.068 -10.431 1.00 91.00 205 TYR A N 1
ATOM 1654 C CA . TYR A 1 205 ? 3.786 9.537 -9.049 1.00 91.00 205 TYR A CA 1
ATOM 1655 C C . TYR A 1 205 ? 4.165 8.436 -8.056 1.00 91.00 205 TYR A C 1
ATOM 1657 O O . TYR A 1 205 ? 4.327 8.746 -6.880 1.00 91.00 205 TYR A O 1
ATOM 1665 N N . PHE A 1 206 ? 4.360 7.186 -8.490 1.00 87.75 206 PHE A N 1
ATOM 1666 C CA . PHE A 1 206 ? 4.639 6.039 -7.618 1.00 87.75 206 PHE A CA 1
ATOM 1667 C C . PHE A 1 206 ? 5.827 6.291 -6.678 1.00 87.75 206 PHE A C 1
ATOM 1669 O O . PHE A 1 206 ? 5.674 6.292 -5.457 1.00 87.75 206 PHE A O 1
ATOM 1676 N N . VAL A 1 207 ? 6.998 6.606 -7.243 1.00 88.88 207 VAL A N 1
ATOM 1677 C CA . VAL A 1 207 ? 8.221 6.869 -6.462 1.00 88.88 207 VAL A CA 1
ATOM 1678 C C . VAL A 1 207 ? 8.072 8.126 -5.600 1.00 88.88 207 VAL A C 1
ATOM 1680 O O . VAL A 1 207 ? 8.555 8.169 -4.473 1.00 88.88 207 VAL A O 1
ATOM 1683 N N . THR A 1 208 ? 7.391 9.158 -6.1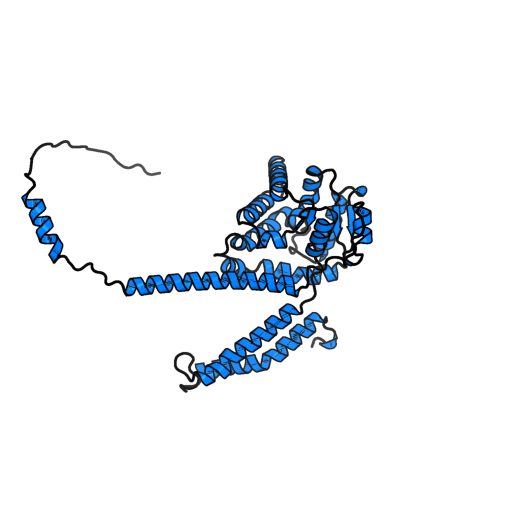06 1.00 91.25 208 THR A N 1
ATOM 1684 C CA . THR A 1 208 ? 7.158 10.405 -5.359 1.00 91.25 208 THR A CA 1
ATOM 1685 C C . THR A 1 208 ? 6.244 10.170 -4.155 1.00 91.25 208 THR A C 1
ATOM 1687 O O . THR A 1 208 ? 6.542 10.650 -3.067 1.00 91.25 208 THR A O 1
ATOM 1690 N N . CYS A 1 209 ? 5.177 9.387 -4.319 1.00 90.12 209 CYS A N 1
ATOM 1691 C CA . CYS A 1 209 ? 4.283 8.973 -3.242 1.00 90.12 209 CYS A CA 1
ATOM 1692 C C . CYS A 1 209 ? 5.024 8.127 -2.210 1.00 90.12 209 CYS A C 1
ATOM 1694 O O . CYS A 1 209 ? 4.916 8.399 -1.018 1.00 90.12 209 CYS A O 1
ATOM 1696 N N . TYR A 1 210 ? 5.839 7.166 -2.651 1.00 88.12 210 TYR A N 1
ATOM 1697 C CA . TYR A 1 210 ? 6.665 6.376 -1.745 1.00 88.12 210 TYR A CA 1
ATOM 1698 C C . TYR A 1 210 ? 7.585 7.267 -0.894 1.00 88.12 210 TYR A C 1
ATOM 1700 O O . TYR A 1 210 ? 7.539 7.194 0.332 1.00 88.12 210 TYR A O 1
ATOM 1708 N N . LYS A 1 211 ? 8.351 8.166 -1.530 1.00 89.06 211 LYS A N 1
ATOM 1709 C CA . LYS A 1 211 ? 9.249 9.100 -0.830 1.00 89.06 211 LYS A CA 1
ATOM 1710 C C . LYS A 1 211 ? 8.507 10.058 0.103 1.00 89.06 211 LYS A C 1
ATOM 1712 O O . LYS A 1 211 ? 9.007 10.358 1.179 1.00 89.06 211 LYS A O 1
ATOM 1717 N N . ALA A 1 212 ? 7.328 10.543 -0.289 1.00 90.62 212 ALA A N 1
ATOM 1718 C CA . ALA A 1 212 ? 6.518 11.412 0.562 1.00 90.62 212 ALA A CA 1
ATOM 1719 C C . ALA A 1 212 ? 6.063 10.677 1.832 1.00 90.62 212 ALA A C 1
ATOM 1721 O O . ALA A 1 212 ? 6.222 11.208 2.927 1.00 90.62 212 ALA A O 1
ATOM 1722 N N . LYS A 1 213 ? 5.570 9.436 1.698 1.00 87.94 213 LYS A N 1
ATOM 1723 C CA . LYS A 1 213 ? 5.195 8.582 2.839 1.00 87.94 213 LYS A CA 1
ATOM 1724 C C . LYS A 1 213 ? 6.378 8.337 3.770 1.00 87.94 213 LYS A C 1
ATOM 1726 O O . LYS A 1 213 ? 6.240 8.478 4.981 1.00 87.94 213 LYS A O 1
ATOM 1731 N N . GLU A 1 214 ? 7.518 7.988 3.180 1.00 87.06 214 GLU A N 1
ATOM 1732 C CA . GLU A 1 214 ? 8.781 7.736 3.871 1.00 87.06 214 GLU A CA 1
ATOM 1733 C C . GLU A 1 214 ? 9.255 8.954 4.673 1.00 87.06 214 GLU A C 1
ATOM 1735 O O . GLU A 1 214 ? 9.558 8.819 5.853 1.00 87.06 214 GLU A O 1
ATOM 1740 N N . ASN A 1 215 ? 9.263 10.142 4.064 1.00 88.19 215 ASN A N 1
ATOM 1741 C CA . ASN A 1 215 ? 9.735 11.370 4.705 1.00 88.19 215 ASN A CA 1
ATOM 1742 C C . ASN A 1 215 ? 8.730 11.992 5.685 1.00 88.19 215 ASN A C 1
ATOM 1744 O O . ASN A 1 215 ? 9.133 12.821 6.497 1.00 88.19 215 ASN A O 1
ATOM 1748 N N . GLY A 1 216 ? 7.452 11.619 5.599 1.00 90.25 216 GLY A N 1
ATOM 1749 C CA . GLY A 1 216 ? 6.397 12.091 6.490 1.00 90.25 216 GLY A CA 1
ATOM 1750 C C . GLY A 1 216 ? 6.130 11.128 7.647 1.00 90.25 216 GLY A C 1
ATOM 1751 O O . GLY A 1 216 ? 7.031 10.755 8.400 1.00 90.25 216 GLY A O 1
ATOM 1752 N N . ARG A 1 217 ? 4.871 10.695 7.773 1.00 89.88 217 ARG A N 1
ATOM 1753 C CA . ARG A 1 217 ? 4.367 9.877 8.885 1.00 89.88 217 ARG A CA 1
ATOM 1754 C C . ARG A 1 217 ? 5.157 8.589 9.112 1.00 89.88 217 ARG A C 1
ATOM 1756 O O . ARG A 1 217 ? 5.267 8.144 10.247 1.00 89.88 217 ARG A O 1
ATOM 1763 N N . TYR A 1 218 ? 5.714 7.969 8.070 1.00 89.25 218 TYR A N 1
ATOM 1764 C CA . TYR A 1 218 ? 6.519 6.759 8.257 1.00 89.25 218 TYR A CA 1
ATOM 1765 C C . TYR A 1 218 ? 7.750 7.036 9.127 1.00 89.25 218 TYR A C 1
ATOM 1767 O O . TYR A 1 218 ? 7.987 6.333 10.108 1.00 89.25 218 TYR A O 1
ATOM 1775 N N . ARG A 1 219 ? 8.508 8.083 8.787 1.00 87.62 219 ARG A N 1
ATOM 1776 C CA . ARG A 1 219 ? 9.688 8.512 9.540 1.00 87.62 219 ARG A CA 1
ATOM 1777 C C . ARG A 1 219 ? 9.344 8.883 10.976 1.00 87.62 219 ARG A C 1
ATOM 1779 O O . ARG A 1 219 ? 10.058 8.472 11.878 1.00 87.62 219 ARG A O 1
ATOM 1786 N N . GLU A 1 220 ? 8.239 9.592 11.179 1.00 87.38 220 GLU A N 1
ATOM 1787 C CA . GLU A 1 220 ? 7.740 9.961 12.510 1.00 87.38 220 GLU A CA 1
ATOM 1788 C C . GLU A 1 220 ? 7.472 8.738 13.405 1.00 87.38 220 GLU A C 1
ATOM 1790 O O . GLU A 1 220 ? 7.780 8.755 14.594 1.00 87.38 220 GLU A O 1
ATOM 1795 N N . LEU A 1 221 ? 6.892 7.672 12.845 1.00 88.50 221 LEU A N 1
ATOM 1796 C CA . LEU A 1 221 ? 6.469 6.512 13.631 1.00 88.50 221 LEU A CA 1
ATOM 1797 C C . LEU A 1 221 ? 7.567 5.467 13.839 1.00 88.50 221 LEU A C 1
ATOM 1799 O O . LEU A 1 221 ? 7.557 4.781 14.862 1.00 88.50 221 LEU A O 1
ATOM 1803 N N . TYR A 1 222 ? 8.461 5.301 12.863 1.00 87.06 222 TYR A N 1
ATOM 1804 C CA . TYR A 1 222 ? 9.316 4.112 12.779 1.00 87.06 222 TYR A CA 1
ATOM 1805 C C . TYR A 1 222 ? 10.818 4.406 12.769 1.00 87.06 222 TYR A C 1
ATOM 1807 O O . TYR A 1 222 ? 11.601 3.466 12.679 1.00 87.06 222 TYR A O 1
ATOM 1815 N N . ILE A 1 223 ? 11.243 5.671 12.868 1.00 81.50 223 ILE A N 1
ATOM 1816 C CA . ILE A 1 223 ? 12.661 6.032 13.010 1.00 81.50 223 ILE A CA 1
ATOM 1817 C C . ILE A 1 223 ? 12.888 6.584 14.416 1.00 81.50 223 ILE A C 1
ATOM 1819 O O . ILE A 1 223 ? 12.310 7.608 14.767 1.00 81.50 223 ILE A O 1
ATOM 1823 N N . GLN A 1 224 ? 13.738 5.920 15.207 1.00 67.88 224 GLN A N 1
ATOM 1824 C CA . GLN A 1 224 ? 14.087 6.369 16.565 1.00 67.88 224 GLN A CA 1
ATOM 1825 C C . GLN A 1 224 ? 15.515 6.929 16.668 1.00 67.88 224 GLN A C 1
ATOM 1827 O O . GLN A 1 224 ? 15.689 7.991 17.253 1.00 67.88 224 GLN A O 1
ATOM 1832 N N . ASP A 1 225 ? 16.503 6.318 16.000 1.00 64.06 225 ASP A N 1
ATOM 1833 C CA . ASP A 1 225 ? 17.931 6.614 16.250 1.00 64.06 225 ASP A CA 1
ATOM 1834 C C . ASP A 1 225 ? 18.704 7.115 15.014 1.00 64.06 225 ASP A C 1
ATOM 1836 O O . ASP A 1 225 ? 19.912 6.932 14.894 1.00 64.06 225 ASP A O 1
ATOM 1840 N N . GLY A 1 226 ? 18.013 7.693 14.026 1.00 61.66 226 GLY A N 1
ATOM 1841 C CA . GLY A 1 226 ? 18.639 8.198 12.791 1.00 61.66 226 GLY A CA 1
ATOM 1842 C C . GLY A 1 226 ? 19.158 7.121 11.822 1.00 61.66 226 GLY A C 1
ATOM 1843 O O . GLY A 1 226 ? 19.509 7.452 10.690 1.00 61.66 226 GLY A O 1
ATOM 1844 N N . ASN A 1 227 ? 19.146 5.849 12.226 1.00 56.19 227 ASN A N 1
ATOM 1845 C CA . ASN A 1 227 ? 19.504 4.705 11.394 1.00 56.19 227 ASN A CA 1
ATOM 1846 C C . ASN A 1 227 ? 18.346 4.228 10.502 1.00 56.19 227 ASN A C 1
ATOM 1848 O O . ASN A 1 227 ? 17.177 4.473 10.788 1.00 56.19 227 ASN A O 1
ATOM 1852 N N . ASN A 1 228 ? 18.744 3.593 9.393 1.00 61.22 228 ASN A N 1
ATOM 1853 C CA . ASN A 1 228 ? 17.982 3.133 8.227 1.00 61.22 228 ASN A CA 1
ATOM 1854 C C . ASN A 1 228 ? 16.449 3.107 8.317 1.00 61.22 228 ASN A C 1
ATOM 1856 O O . ASN A 1 228 ? 15.829 2.524 9.201 1.00 61.22 228 ASN A O 1
ATOM 1860 N N . ILE A 1 229 ? 15.832 3.656 7.274 1.00 66.81 229 ILE A N 1
ATOM 1861 C CA . ILE A 1 229 ? 14.390 3.582 7.063 1.00 66.81 229 ILE A CA 1
ATOM 1862 C C . ILE A 1 229 ? 14.038 2.166 6.608 1.00 66.81 229 ILE A C 1
ATOM 1864 O O . ILE A 1 229 ? 14.637 1.678 5.651 1.00 66.81 229 ILE A O 1
ATOM 1868 N N . PHE A 1 230 ? 13.012 1.578 7.232 1.00 73.81 230 PHE A N 1
ATOM 1869 C CA . PHE A 1 230 ? 12.528 0.221 6.971 1.00 73.81 230 PHE A CA 1
ATOM 1870 C C . PHE A 1 230 ? 13.549 -0.853 7.357 1.00 73.81 230 PHE A C 1
ATOM 1872 O O . PHE A 1 230 ? 14.253 -1.392 6.512 1.00 73.81 230 PHE A O 1
ATOM 1879 N N . VAL A 1 231 ? 13.593 -1.168 8.646 1.00 85.00 231 VAL A N 1
ATOM 1880 C CA . VAL A 1 231 ? 14.361 -2.284 9.216 1.00 85.00 231 VAL A CA 1
ATOM 1881 C C . VAL A 1 231 ? 13.419 -3.366 9.744 1.00 85.00 231 VAL A C 1
ATOM 1883 O O . VAL A 1 231 ? 12.209 -3.132 9.843 1.00 85.00 231 VAL A O 1
ATOM 1886 N N . ARG A 1 232 ? 13.951 -4.531 10.118 1.00 87.56 232 ARG A N 1
ATOM 1887 C CA . ARG A 1 232 ? 13.174 -5.644 10.690 1.00 87.56 232 ARG A CA 1
ATOM 1888 C C . ARG A 1 232 ? 12.366 -5.199 11.916 1.00 87.56 232 ARG A C 1
ATOM 1890 O O . ARG A 1 232 ? 11.198 -5.549 12.061 1.00 87.56 232 ARG A O 1
ATOM 1897 N N . GLU A 1 233 ? 12.948 -4.325 12.729 1.00 89.06 233 GLU A N 1
ATOM 1898 C CA . GLU A 1 233 ? 12.383 -3.733 13.946 1.00 89.06 233 GLU A CA 1
ATOM 1899 C C . GLU A 1 233 ? 11.179 -2.818 13.671 1.00 89.06 233 GLU A C 1
ATOM 1901 O O . GLU A 1 233 ? 10.423 -2.507 14.590 1.00 89.06 233 GLU A O 1
ATOM 1906 N N . THR A 1 234 ? 10.934 -2.426 12.411 1.00 89.31 234 THR A N 1
ATOM 1907 C CA . THR A 1 234 ? 9.705 -1.716 12.003 1.00 89.31 234 THR A CA 1
ATOM 1908 C C . THR A 1 234 ? 8.457 -2.454 12.470 1.00 89.31 234 THR A C 1
ATOM 1910 O O . THR A 1 234 ? 7.495 -1.810 12.889 1.00 89.31 234 THR A O 1
ATOM 1913 N N . TYR A 1 235 ? 8.475 -3.789 12.433 1.00 90.50 235 TYR A N 1
ATOM 1914 C CA . TYR A 1 235 ? 7.373 -4.602 12.931 1.00 90.50 235 TYR A CA 1
ATOM 1915 C C . TYR A 1 235 ? 7.066 -4.276 14.400 1.00 90.50 235 TYR A C 1
ATOM 1917 O O . TYR A 1 235 ? 5.938 -3.926 14.752 1.00 90.50 235 TYR A O 1
ATOM 1925 N N . ASP A 1 236 ? 8.098 -4.280 15.243 1.00 91.25 236 ASP A N 1
ATOM 1926 C CA . ASP A 1 236 ? 7.986 -4.008 16.675 1.00 91.25 236 ASP A CA 1
ATOM 1927 C C . ASP A 1 236 ? 7.650 -2.535 16.957 1.00 91.25 236 ASP A C 1
ATOM 1929 O O . ASP A 1 236 ? 6.888 -2.229 17.881 1.00 91.25 236 ASP A O 1
ATOM 1933 N N . TYR A 1 237 ? 8.167 -1.598 16.150 1.00 91.69 237 TYR A N 1
ATOM 1934 C CA . TYR A 1 237 ? 7.781 -0.185 16.222 1.00 91.69 237 TYR A CA 1
ATOM 1935 C C . TYR A 1 237 ? 6.289 0.002 15.919 1.00 91.69 237 TYR A C 1
ATOM 1937 O O . TYR A 1 237 ? 5.608 0.733 16.641 1.00 91.69 237 TYR A O 1
ATOM 1945 N N . HIS A 1 238 ? 5.754 -0.685 14.905 1.00 93.25 238 HIS A N 1
ATOM 1946 C CA . HIS A 1 238 ? 4.333 -0.630 14.567 1.00 93.25 238 HIS A CA 1
ATOM 1947 C C . HIS A 1 238 ? 3.456 -1.214 15.678 1.00 93.25 238 HIS A C 1
ATOM 1949 O O . HIS A 1 238 ? 2.475 -0.584 16.073 1.00 93.25 238 HIS A O 1
ATOM 1955 N N . MET A 1 239 ? 3.843 -2.353 16.258 1.00 93.38 239 MET A N 1
ATOM 1956 C CA . MET A 1 239 ? 3.119 -2.948 17.387 1.00 93.38 239 MET A CA 1
ATOM 1957 C C . MET A 1 239 ? 3.078 -2.019 18.604 1.00 93.38 239 MET A C 1
ATOM 1959 O O . MET A 1 239 ? 2.023 -1.832 19.212 1.00 93.38 239 MET A O 1
ATOM 1963 N N . ARG A 1 240 ? 4.210 -1.388 18.945 1.00 93.62 240 ARG A N 1
ATOM 1964 C CA . ARG A 1 240 ? 4.269 -0.390 20.026 1.00 93.62 240 ARG A CA 1
ATOM 1965 C C . ARG A 1 240 ? 3.418 0.837 19.725 1.00 93.62 240 ARG A C 1
ATOM 1967 O O . ARG A 1 240 ? 2.741 1.337 20.620 1.00 93.62 240 ARG A O 1
ATOM 1974 N N . TYR A 1 241 ? 3.432 1.308 18.480 1.00 94.94 241 TYR A N 1
ATOM 1975 C CA . TYR A 1 241 ? 2.584 2.412 18.045 1.00 94.94 241 TYR A CA 1
ATOM 1976 C C . TYR A 1 241 ? 1.101 2.091 18.255 1.00 94.94 241 TYR A C 1
ATOM 1978 O O . TYR A 1 241 ? 0.413 2.883 18.895 1.00 94.94 241 TYR A O 1
ATOM 1986 N N . LEU A 1 242 ? 0.631 0.924 17.799 1.00 96.25 242 LEU A N 1
ATOM 1987 C CA . LEU A 1 242 ? -0.767 0.515 17.955 1.00 96.25 242 LEU A CA 1
ATOM 1988 C C . LEU A 1 242 ? -1.177 0.437 19.427 1.00 96.25 242 LEU A C 1
ATOM 1990 O O . LEU A 1 242 ? -2.165 1.059 19.800 1.00 96.25 242 LEU A O 1
ATOM 1994 N N . LYS A 1 243 ? -0.384 -0.229 20.276 1.00 95.44 243 LYS A N 1
ATOM 1995 C CA . LYS A 1 243 ? -0.659 -0.321 21.722 1.00 95.44 243 LYS A CA 1
ATOM 1996 C C . LYS A 1 243 ? -0.713 1.042 22.419 1.00 95.44 243 LYS A C 1
ATOM 1998 O O . LYS A 1 243 ? -1.404 1.191 23.416 1.00 95.44 243 LYS A O 1
ATOM 2003 N N . ARG A 1 244 ? 0.031 2.034 21.918 1.00 95.06 244 ARG A N 1
ATOM 2004 C CA . ARG A 1 244 ? 0.056 3.389 22.484 1.00 95.06 244 ARG A CA 1
ATOM 2005 C C . ARG A 1 244 ? -1.184 4.205 22.121 1.00 95.06 244 ARG A C 1
ATOM 2007 O O . ARG A 1 244 ? -1.596 5.044 22.913 1.00 95.06 244 ARG A O 1
ATOM 2014 N N . VAL A 1 245 ? -1.709 4.043 20.906 1.00 95.38 245 VAL A N 1
ATOM 2015 C CA . VAL A 1 245 ? -2.741 4.947 20.362 1.00 95.38 245 VAL A CA 1
ATOM 2016 C C . VAL A 1 245 ? -4.132 4.331 20.305 1.00 95.38 245 VAL A C 1
ATOM 2018 O O . VAL A 1 245 ? -5.107 5.078 20.267 1.00 95.38 245 VAL A O 1
ATOM 2021 N N . VAL A 1 246 ? -4.233 3.002 20.270 1.00 96.62 246 VAL A N 1
ATOM 2022 C CA . VAL A 1 246 ? -5.496 2.265 20.185 1.00 96.62 246 VAL A CA 1
ATOM 2023 C C . VAL A 1 246 ? -5.885 1.790 21.585 1.00 96.62 246 VAL A C 1
ATOM 2025 O O . VAL A 1 246 ? -5.073 1.119 22.222 1.00 96.62 246 VAL A O 1
ATOM 2028 N N . PRO A 1 247 ? -7.106 2.092 22.060 1.00 95.06 247 PRO A N 1
ATOM 2029 C CA . PRO A 1 247 ? -7.632 1.494 23.283 1.00 95.06 247 PRO A CA 1
ATOM 2030 C C . PRO A 1 247 ? -7.621 -0.036 23.200 1.00 95.06 247 PRO A C 1
ATOM 2032 O O . PRO A 1 247 ? -7.946 -0.599 22.150 1.00 95.06 247 PRO A O 1
ATOM 2035 N N . GLU A 1 248 ? -7.251 -0.709 24.288 1.00 93.56 248 GLU A N 1
ATOM 2036 C CA . GLU A 1 248 ? -7.058 -2.165 24.320 1.00 93.56 248 GLU A CA 1
ATOM 2037 C C . GLU A 1 248 ? -8.312 -2.922 23.861 1.00 93.56 248 GLU A C 1
ATOM 2039 O O . GLU A 1 248 ? -8.222 -3.877 23.094 1.00 93.56 248 GLU A O 1
ATOM 2044 N N . GLU A 1 249 ? -9.498 -2.424 24.212 1.00 93.25 249 GLU A N 1
ATOM 2045 C CA . GLU A 1 249 ? -10.784 -3.006 23.838 1.00 93.25 249 GLU A CA 1
ATOM 2046 C C . GLU A 1 249 ? -11.106 -2.932 22.334 1.00 93.25 249 GLU A C 1
ATOM 2048 O O . GLU A 1 249 ? -11.997 -3.641 21.861 1.00 93.25 249 GLU A O 1
ATOM 2053 N N . LYS A 1 250 ? -10.398 -2.085 21.573 1.00 94.31 250 LYS A N 1
ATOM 2054 C CA . LYS A 1 250 ? -10.554 -1.934 20.114 1.00 94.31 250 LYS A CA 1
ATOM 2055 C C . LYS A 1 250 ? -9.438 -2.588 19.311 1.00 94.31 250 LYS A C 1
ATOM 2057 O O . LYS A 1 250 ? -9.570 -2.664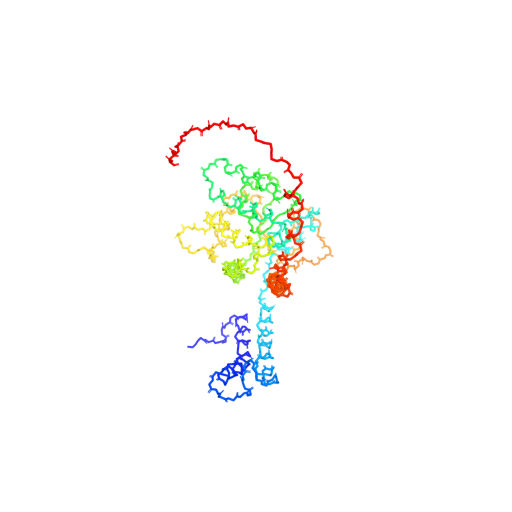 18.086 1.00 94.31 250 LYS A O 1
ATOM 2062 N N . LEU A 1 251 ? -8.347 -2.996 19.960 1.00 96.50 251 LEU A N 1
ATOM 2063 C CA . LEU A 1 251 ? -7.179 -3.575 19.307 1.00 96.50 251 LEU A CA 1
ATOM 2064 C C . LEU A 1 251 ? -7.270 -5.101 19.319 1.00 96.50 251 LEU A C 1
ATOM 2066 O O . LEU A 1 251 ? -7.113 -5.741 20.353 1.00 96.50 251 LEU A O 1
ATOM 2070 N N . HIS A 1 252 ? -7.468 -5.695 18.147 1.00 95.44 252 HIS A N 1
ATOM 2071 C CA . HIS A 1 252 ? -7.600 -7.141 18.001 1.00 95.44 252 HIS A CA 1
ATOM 2072 C C . HIS A 1 252 ? -6.475 -7.703 17.136 1.00 95.44 252 HIS A C 1
ATOM 2074 O O . HIS A 1 252 ? -6.253 -7.240 16.019 1.00 95.44 252 HIS A O 1
ATOM 2080 N N . SER A 1 253 ? -5.768 -8.714 17.629 1.00 93.25 253 SER A N 1
ATOM 2081 C CA . SER A 1 253 ? -4.809 -9.483 16.833 1.00 93.25 253 SER A CA 1
ATOM 2082 C C . SER A 1 253 ? -5.527 -10.544 16.000 1.00 93.25 253 SER A C 1
ATOM 2084 O O . SER A 1 253 ? -6.436 -11.202 16.502 1.00 93.25 253 SER A O 1
ATOM 2086 N N . PHE A 1 254 ? -5.095 -10.750 14.759 1.00 92.31 254 PHE A N 1
ATOM 2087 C CA . PHE A 1 254 ? -5.641 -11.779 13.870 1.00 92.31 254 PHE A CA 1
ATOM 2088 C C . PHE A 1 254 ? -4.522 -12.425 13.046 1.00 92.31 254 PHE A C 1
ATOM 2090 O O . PHE A 1 254 ? -3.721 -11.702 12.456 1.00 92.31 254 PHE A O 1
ATOM 2097 N N . SER A 1 255 ? -4.454 -13.755 12.969 1.00 88.31 255 SER A N 1
ATOM 2098 C CA . SER A 1 255 ? -3.611 -14.432 11.980 1.00 88.31 255 SER A CA 1
ATOM 2099 C C . SER A 1 255 ? -4.464 -14.866 10.793 1.00 88.31 255 SER A C 1
ATOM 2101 O O . SER A 1 255 ? -5.519 -15.471 10.952 1.00 88.31 255 SER A O 1
ATOM 2103 N N . VAL A 1 256 ? -3.980 -14.603 9.577 1.00 83.00 256 VAL A N 1
ATOM 2104 C CA . VAL A 1 256 ? -4.629 -15.068 8.335 1.00 83.00 256 VAL A CA 1
ATOM 2105 C C . VAL A 1 256 ? -4.696 -16.602 8.278 1.00 83.00 256 VAL A C 1
ATOM 2107 O O . VAL A 1 256 ? -5.540 -17.166 7.587 1.00 83.00 256 VAL A O 1
ATOM 2110 N N . GLU A 1 257 ? -3.818 -17.282 9.014 1.00 82.38 257 GLU A N 1
ATOM 2111 C CA . GLU A 1 257 ? -3.786 -18.743 9.099 1.00 82.38 257 GLU A CA 1
ATOM 2112 C C . GLU A 1 257 ? -4.942 -19.313 9.929 1.00 82.38 257 GLU A C 1
ATOM 2114 O O . GLU A 1 257 ? -5.321 -20.460 9.706 1.00 82.38 257 GLU A O 1
ATOM 2119 N N . ASP A 1 258 ? -5.559 -18.501 10.795 1.00 86.00 258 ASP A N 1
ATOM 2120 C CA . ASP A 1 258 ? -6.690 -18.927 11.624 1.00 86.00 258 ASP A CA 1
ATOM 2121 C C . ASP A 1 258 ? -8.015 -18.988 10.833 1.00 86.00 258 ASP A C 1
ATOM 2123 O O . ASP A 1 258 ? -9.027 -19.488 11.326 1.00 86.00 258 ASP A O 1
ATOM 2127 N N . GLY A 1 259 ? -8.036 -18.475 9.598 1.00 89.88 259 GLY A N 1
ATOM 2128 C CA . GLY A 1 259 ? -9.192 -18.543 8.707 1.00 89.88 259 GLY A CA 1
ATOM 2129 C C . GLY A 1 259 ? -10.390 -17.700 9.160 1.00 89.88 259 GLY A C 1
ATOM 2130 O O . GLY A 1 259 ? -10.249 -16.598 9.693 1.00 89.88 259 GLY A O 1
ATOM 2131 N N . TRP A 1 260 ? -11.603 -18.185 8.872 1.00 94.12 260 TRP A N 1
ATOM 2132 C CA . TRP A 1 260 ? -12.832 -17.406 9.049 1.00 94.12 260 TRP A CA 1
ATOM 2133 C C . TRP A 1 260 ? -13.275 -17.253 10.500 1.00 94.12 260 TRP A C 1
ATOM 2135 O O . TRP A 1 260 ? -13.762 -16.182 10.865 1.00 94.12 260 TRP A O 1
ATOM 2145 N N . GLU A 1 261 ? -13.155 -18.300 11.318 1.00 93.00 261 GLU A N 1
ATOM 2146 C CA . GLU A 1 261 ? -13.844 -18.376 12.612 1.00 93.00 261 GLU A CA 1
ATOM 2147 C C . GLU A 1 261 ? -13.515 -17.206 13.554 1.00 93.00 261 GLU A C 1
ATOM 2149 O O . GLU A 1 261 ? -14.457 -16.561 14.037 1.00 93.00 261 GLU A O 1
ATOM 2154 N N . PRO A 1 262 ? -12.237 -16.837 13.794 1.00 93.69 262 PRO A N 1
ATOM 2155 C CA . PRO A 1 262 ? -11.932 -15.752 14.726 1.00 93.69 262 PRO A CA 1
ATOM 2156 C C . PRO A 1 262 ? -12.378 -14.392 14.195 1.00 93.69 262 PRO A C 1
ATOM 2158 O O . PRO A 1 262 ? -12.869 -13.558 14.959 1.00 93.69 262 PRO A O 1
ATOM 2161 N N . LEU A 1 263 ? -12.254 -14.175 12.882 1.00 93.75 263 LEU A N 1
ATOM 2162 C CA . LEU A 1 263 ? -12.659 -12.930 12.237 1.00 93.75 263 LEU A CA 1
ATOM 2163 C C . LEU A 1 263 ? -14.182 -12.752 12.277 1.00 93.75 263 LEU A C 1
ATOM 2165 O O . LEU A 1 263 ? -14.675 -11.675 12.614 1.00 93.75 263 LEU A O 1
ATOM 2169 N N . CYS A 1 264 ? -14.931 -13.819 12.001 1.00 94.94 264 CYS A N 1
ATOM 2170 C CA . CYS A 1 264 ? -16.391 -13.830 12.052 1.00 94.94 264 CYS A CA 1
ATOM 2171 C C . CYS A 1 264 ? -16.902 -13.594 13.477 1.00 94.94 264 CYS A C 1
ATOM 2173 O O . CYS A 1 264 ? -17.785 -12.759 13.685 1.00 94.94 264 CYS A O 1
ATOM 2175 N N . LYS A 1 265 ? -16.289 -14.249 14.474 1.00 94.75 265 LYS A N 1
ATOM 2176 C CA . LYS A 1 265 ? -16.586 -14.027 15.896 1.00 94.75 265 LYS A CA 1
ATOM 2177 C C . LYS A 1 265 ? -16.339 -12.575 16.299 1.00 94.75 265 LYS A C 1
ATOM 2179 O O . LYS A 1 265 ? -17.174 -11.978 16.975 1.00 94.75 265 LYS A O 1
ATOM 2184 N N . LEU A 1 266 ? -15.219 -12.000 15.863 1.00 93.56 266 LEU A N 1
ATOM 2185 C CA . LEU A 1 266 ? -14.866 -10.617 16.157 1.00 93.56 266 LEU A CA 1
ATOM 2186 C C . LEU A 1 266 ? -15.851 -9.616 15.538 1.00 93.56 266 LEU A C 1
ATOM 2188 O O . LEU A 1 266 ? -16.178 -8.604 16.161 1.00 93.56 266 LEU A O 1
ATOM 2192 N N . LEU A 1 267 ? -16.309 -9.870 14.313 1.00 94.06 267 LEU A N 1
ATOM 2193 C CA . LEU A 1 267 ? -17.203 -8.976 13.574 1.00 94.06 267 LEU A CA 1
ATOM 2194 C C . LEU A 1 267 ? -18.693 -9.263 13.809 1.00 94.06 267 LEU A C 1
ATOM 2196 O O . LEU A 1 267 ? -19.531 -8.529 13.291 1.00 94.06 267 LEU A O 1
ATOM 2200 N N . HIS A 1 268 ? -19.020 -10.287 14.603 1.00 94.19 268 HIS A N 1
ATOM 2201 C CA . HIS A 1 268 ? -20.385 -10.777 14.819 1.00 94.19 268 HIS A CA 1
ATOM 2202 C C . HIS A 1 268 ? -21.097 -11.110 13.495 1.00 94.19 268 HIS A C 1
ATOM 2204 O O . HIS A 1 268 ? -22.228 -10.689 13.248 1.00 94.19 268 HIS A O 1
ATOM 2210 N N . LYS A 1 269 ? -20.404 -11.852 12.622 1.00 94.69 269 LYS A N 1
ATOM 2211 C CA . LYS A 1 269 ? -20.880 -12.279 11.298 1.00 94.69 269 LYS A CA 1
ATOM 2212 C C . LYS A 1 269 ? -20.933 -13.810 11.197 1.00 94.69 269 LYS A C 1
ATOM 2214 O O . LYS A 1 269 ? -20.182 -14.476 11.909 1.00 94.69 269 LYS A O 1
ATOM 2219 N N . PRO A 1 270 ? -21.807 -14.379 10.346 1.00 94.88 270 PRO A N 1
ATOM 2220 C CA . PRO A 1 270 ? -21.813 -15.816 10.086 1.00 94.88 270 PRO A CA 1
ATOM 2221 C C . PRO A 1 270 ? -20.538 -16.242 9.348 1.00 94.88 270 PRO A C 1
ATOM 2223 O O . PRO A 1 270 ? -20.007 -15.477 8.542 1.00 94.88 270 PRO A O 1
ATOM 2226 N N . VAL A 1 271 ? -20.072 -17.465 9.614 1.00 95.25 271 VAL A N 1
ATOM 2227 C CA . VAL A 1 271 ? -18.939 -18.070 8.899 1.00 95.25 271 VAL A CA 1
ATOM 2228 C C . VAL A 1 271 ? -19.379 -18.418 7.470 1.00 95.25 271 VAL A C 1
ATOM 2230 O O . VAL A 1 271 ? -20.363 -19.144 7.317 1.00 95.25 271 VAL A O 1
ATOM 2233 N N . PRO A 1 272 ? -18.703 -17.903 6.426 1.00 93.25 272 PRO A N 1
ATOM 2234 C CA . PRO A 1 272 ? -18.990 -18.271 5.042 1.00 93.25 272 PRO A CA 1
ATOM 2235 C C . PRO A 1 272 ? -18.662 -19.742 4.748 1.00 93.25 272 PRO A C 1
ATOM 2237 O O . PRO A 1 272 ? -17.657 -20.260 5.230 1.00 93.25 272 PRO A O 1
ATOM 2240 N N . ASP A 1 273 ? -19.467 -20.385 3.899 1.00 91.31 273 ASP A N 1
ATOM 2241 C CA . ASP A 1 273 ? -19.225 -21.747 3.394 1.00 91.31 273 ASP A CA 1
ATOM 2242 C C . ASP A 1 273 ? -18.293 -21.731 2.165 1.00 91.31 273 ASP A C 1
ATOM 2244 O O . ASP A 1 273 ? -18.648 -22.132 1.059 1.00 91.31 273 ASP A O 1
ATOM 2248 N N . GLU A 1 274 ? -17.108 -21.143 2.331 1.00 88.25 274 GLU A N 1
ATOM 2249 C CA . GLU A 1 274 ? -16.067 -21.054 1.301 1.00 88.25 274 GLU A CA 1
ATOM 2250 C C . GLU A 1 274 ? -14.678 -20.979 1.958 1.00 88.25 274 GLU A C 1
ATOM 2252 O O . GLU A 1 274 ? -14.567 -20.550 3.109 1.00 88.25 274 GLU A O 1
ATOM 2257 N N . PRO A 1 275 ? -13.586 -21.381 1.284 1.00 87.12 275 PRO A N 1
ATOM 2258 C CA . PRO A 1 275 ? -12.250 -21.265 1.862 1.00 87.12 275 PRO A CA 1
ATOM 2259 C C . PRO A 1 275 ? -11.867 -19.799 2.096 1.00 87.12 275 PRO A C 1
ATOM 2261 O O . PRO A 1 275 ? -12.215 -18.917 1.310 1.00 87.12 275 PRO A O 1
ATOM 2264 N N . PHE A 1 276 ? -11.101 -19.537 3.161 1.00 86.81 276 PHE A N 1
ATOM 2265 C CA . PHE A 1 276 ? -10.604 -18.188 3.437 1.00 86.81 276 PHE A CA 1
ATOM 2266 C C . PHE A 1 276 ? -9.808 -17.658 2.228 1.00 86.81 276 PHE A C 1
ATOM 2268 O O . PHE A 1 276 ? -8.957 -18.394 1.708 1.00 86.81 276 PHE A O 1
ATOM 2275 N N . PRO A 1 277 ? -10.038 -16.407 1.781 1.00 83.12 277 PRO A N 1
ATOM 2276 C CA . PRO A 1 277 ? -9.392 -15.871 0.596 1.00 83.12 277 PRO A CA 1
ATOM 2277 C C . PRO A 1 277 ? -7.873 -15.976 0.690 1.00 83.12 277 PRO A C 1
ATOM 2279 O O . PRO A 1 277 ? -7.258 -15.534 1.658 1.00 83.12 277 PRO A O 1
ATOM 2282 N N . ARG A 1 278 ? -7.254 -16.529 -0.351 1.00 73.12 278 ARG A N 1
ATOM 2283 C CA . ARG A 1 278 ? -5.799 -16.531 -0.535 1.00 73.12 278 ARG A CA 1
ATOM 2284 C C . ARG A 1 278 ? -5.459 -15.754 -1.793 1.00 73.12 278 ARG A C 1
ATOM 2286 O O . ARG A 1 278 ? -5.022 -16.296 -2.797 1.00 73.12 278 ARG A O 1
ATOM 2293 N N . ALA A 1 279 ? -5.702 -14.455 -1.739 1.00 59.78 279 ALA A N 1
ATOM 2294 C CA . ALA A 1 279 ? -5.286 -13.532 -2.778 1.00 59.78 279 ALA A CA 1
ATOM 2295 C C . ALA A 1 279 ? -3.984 -12.881 -2.341 1.00 59.78 279 ALA A C 1
ATOM 2297 O O . ALA A 1 279 ? -4.033 -11.810 -1.743 1.00 59.78 279 ALA A O 1
ATOM 2298 N N . ASN A 1 280 ? -2.858 -13.577 -2.543 1.00 57.50 280 ASN A N 1
ATOM 2299 C CA . ASN A 1 280 ? -1.531 -12.984 -2.723 1.00 57.50 280 ASN A CA 1
ATOM 2300 C C . ASN A 1 280 ? -0.429 -14.034 -2.959 1.00 57.50 280 ASN A C 1
ATOM 2302 O O . ASN A 1 280 ? 0.614 -14.030 -2.291 1.00 57.50 280 ASN A O 1
ATOM 2306 N N . ASP A 1 281 ? -0.625 -14.936 -3.916 1.00 53.41 281 ASP A N 1
ATOM 2307 C CA . ASP A 1 281 ? 0.518 -15.704 -4.397 1.00 53.41 281 ASP A CA 1
ATOM 2308 C C . ASP A 1 281 ? 1.557 -14.698 -4.908 1.00 53.41 281 ASP A C 1
ATOM 2310 O O . ASP A 1 281 ? 1.210 -13.739 -5.603 1.00 53.41 281 ASP A O 1
ATOM 2314 N N . ALA A 1 282 ? 2.827 -14.843 -4.520 1.00 51.28 282 ALA A N 1
ATOM 2315 C CA . ALA A 1 282 ? 3.878 -13.916 -4.955 1.00 51.28 282 ALA A CA 1
ATOM 2316 C C . ALA A 1 282 ? 3.880 -13.757 -6.483 1.00 51.28 282 ALA A C 1
ATOM 2318 O O . ALA A 1 282 ? 4.077 -12.653 -6.986 1.00 51.28 282 ALA A O 1
ATOM 2319 N N . ALA A 1 283 ? 3.523 -14.829 -7.196 1.00 50.56 283 ALA A N 1
ATOM 2320 C CA . ALA A 1 283 ? 3.274 -14.8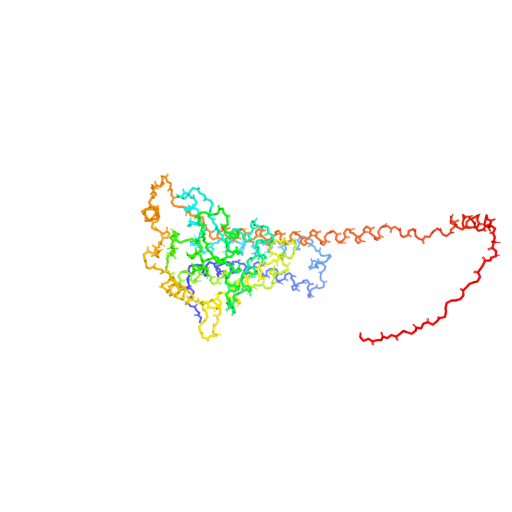50 -8.629 1.00 50.56 283 ALA A CA 1
ATOM 2321 C C . ALA A 1 283 ? 2.237 -13.805 -9.102 1.00 50.56 283 ALA A C 1
ATOM 2323 O O . ALA A 1 283 ? 2.424 -13.186 -10.149 1.00 50.56 283 ALA A O 1
ATOM 2324 N N . THR A 1 284 ? 1.159 -13.543 -8.356 1.00 55.50 284 THR A N 1
ATOM 2325 C CA . THR A 1 284 ? 0.114 -12.566 -8.722 1.00 55.50 284 THR A CA 1
ATOM 2326 C C . THR A 1 284 ? 0.574 -11.119 -8.521 1.00 55.50 284 THR A C 1
ATOM 2328 O O . THR A 1 284 ? 0.308 -10.256 -9.363 1.00 55.50 284 THR A O 1
ATOM 2331 N N . VAL A 1 285 ? 1.308 -10.835 -7.439 1.00 58.38 285 VAL A N 1
ATOM 2332 C CA . VAL A 1 285 ? 1.904 -9.503 -7.206 1.00 58.38 285 VAL A CA 1
ATOM 2333 C C . VAL A 1 285 ? 2.972 -9.216 -8.246 1.00 58.38 285 VAL A C 1
ATOM 2335 O O . VAL A 1 285 ? 3.003 -8.139 -8.841 1.00 58.38 285 VAL A O 1
ATOM 2338 N N . GLU A 1 286 ? 3.839 -10.193 -8.484 1.00 62.72 286 GLU A N 1
ATOM 2339 C CA . GLU A 1 286 ? 4.947 -10.056 -9.409 1.00 62.72 286 GLU A CA 1
ATOM 2340 C C . GLU A 1 286 ? 4.460 -9.931 -10.860 1.00 62.72 286 GLU A C 1
ATOM 2342 O O . GLU A 1 286 ? 4.931 -9.062 -11.591 1.00 62.72 286 GLU A O 1
ATOM 2347 N N . SER A 1 287 ? 3.465 -10.718 -11.276 1.00 62.28 287 SER A N 1
ATOM 2348 C CA . SER A 1 287 ? 2.854 -10.588 -12.608 1.00 62.28 287 SER A CA 1
ATOM 2349 C C . SER A 1 287 ? 2.147 -9.244 -12.800 1.00 62.28 287 SER A C 1
ATOM 2351 O O . SER A 1 287 ? 2.304 -8.617 -13.851 1.00 62.28 287 SER A O 1
ATOM 2353 N N . SER A 1 288 ? 1.442 -8.743 -11.780 1.00 64.75 288 SER A N 1
ATOM 2354 C CA . SER A 1 288 ? 0.843 -7.402 -11.806 1.00 64.75 288 SER A CA 1
ATOM 2355 C C . SER A 1 288 ? 1.917 -6.325 -11.964 1.00 64.75 288 SER A C 1
ATOM 2357 O O . SER A 1 288 ? 1.789 -5.425 -12.797 1.00 64.75 288 SER A O 1
ATOM 2359 N N . PHE A 1 289 ? 3.021 -6.458 -11.228 1.00 70.19 289 PHE A N 1
ATOM 2360 C CA . PHE A 1 289 ? 4.156 -5.549 -11.312 1.00 70.19 289 PHE A CA 1
ATOM 2361 C C . PHE A 1 289 ? 4.841 -5.588 -12.690 1.00 70.19 289 PHE A C 1
ATOM 2363 O O . PHE A 1 289 ? 5.052 -4.545 -13.313 1.00 70.19 289 PHE A O 1
ATOM 2370 N N . LYS A 1 290 ? 5.115 -6.7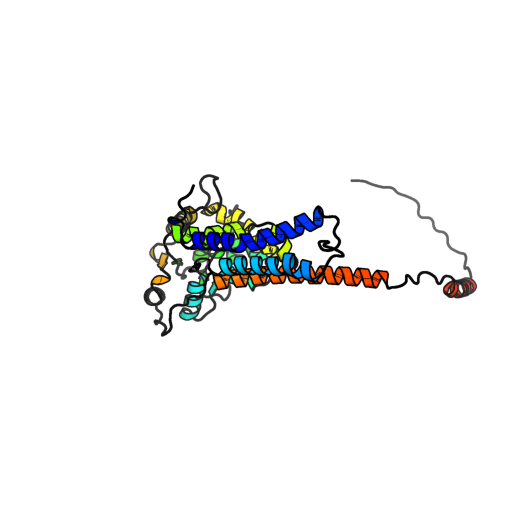87 -13.221 1.00 69.88 290 LYS A N 1
ATOM 2371 C CA . LYS A 1 290 ? 5.645 -7.003 -14.579 1.00 69.88 290 LYS A CA 1
ATOM 2372 C C . LYS A 1 290 ? 4.733 -6.377 -15.633 1.00 69.88 290 LYS A C 1
ATOM 2374 O O . LYS A 1 290 ? 5.216 -5.681 -16.522 1.00 69.88 290 LYS A O 1
ATOM 2379 N N . SER A 1 291 ? 3.416 -6.549 -15.498 1.00 70.25 291 SER A N 1
ATOM 2380 C CA . SER A 1 291 ? 2.422 -5.929 -16.381 1.00 70.25 291 SER A CA 1
ATOM 2381 C C . SER A 1 291 ? 2.517 -4.399 -16.366 1.00 70.25 291 SER A C 1
ATOM 2383 O O . SER A 1 291 ? 2.466 -3.768 -17.421 1.00 70.25 291 SER A O 1
ATOM 2385 N N . MET A 1 292 ? 2.710 -3.781 -15.196 1.00 75.38 292 MET A N 1
ATOM 2386 C CA . MET A 1 292 ? 2.893 -2.328 -15.082 1.00 75.38 292 MET A CA 1
ATOM 2387 C C . MET A 1 292 ? 4.173 -1.849 -15.774 1.00 75.38 292 MET A C 1
ATOM 2389 O O . MET A 1 292 ? 4.135 -0.862 -16.511 1.00 75.38 292 MET A O 1
ATOM 2393 N N . VAL A 1 293 ? 5.294 -2.544 -15.560 1.00 79.06 293 VAL A N 1
ATOM 2394 C CA . VAL A 1 293 ? 6.579 -2.227 -16.205 1.00 79.06 293 VAL A CA 1
ATOM 2395 C C . VAL A 1 293 ? 6.467 -2.369 -17.720 1.00 79.06 293 VAL A C 1
ATOM 2397 O O . VAL A 1 293 ? 6.816 -1.436 -18.441 1.00 79.06 293 VAL A O 1
ATOM 2400 N N . LEU A 1 294 ? 5.898 -3.476 -18.204 1.00 77.81 294 LEU A N 1
ATOM 2401 C CA . LEU A 1 294 ? 5.679 -3.714 -19.629 1.00 77.81 294 LEU A CA 1
ATOM 2402 C C . LEU A 1 294 ? 4.801 -2.625 -20.251 1.00 77.81 294 LEU A C 1
ATOM 2404 O O . LEU A 1 294 ? 5.157 -2.077 -21.288 1.00 77.81 294 LEU A O 1
ATOM 2408 N N . LYS A 1 295 ? 3.695 -2.239 -19.600 1.00 78.25 295 LYS A N 1
ATOM 2409 C CA . LYS A 1 295 ? 2.856 -1.113 -20.050 1.00 78.25 295 LYS A CA 1
ATOM 2410 C C . LYS A 1 295 ? 3.654 0.188 -20.144 1.00 78.25 295 LYS A C 1
ATOM 2412 O O . LYS A 1 295 ? 3.479 0.926 -21.109 1.00 78.25 295 LYS A O 1
ATOM 2417 N N . GLY A 1 296 ? 4.529 0.467 -19.177 1.00 78.06 296 GLY A N 1
ATOM 2418 C CA . GLY A 1 296 ? 5.403 1.644 -19.195 1.00 78.06 296 GLY A CA 1
ATOM 2419 C C . GLY A 1 296 ? 6.369 1.637 -20.380 1.00 78.06 296 GLY A C 1
ATOM 2420 O O . GLY A 1 296 ? 6.441 2.611 -21.127 1.00 78.06 296 GLY A O 1
ATOM 2421 N N . LEU A 1 297 ? 7.044 0.510 -20.611 1.00 81.38 297 LEU A N 1
ATOM 2422 C CA . LEU A 1 297 ? 7.952 0.326 -21.746 1.00 81.38 297 LEU A CA 1
ATOM 2423 C C . LEU A 1 297 ? 7.220 0.401 -23.095 1.00 81.38 297 LEU A C 1
ATOM 2425 O O . LEU A 1 297 ? 7.701 1.057 -24.014 1.00 81.38 297 LEU A O 1
ATOM 2429 N N . LEU A 1 298 ? 6.025 -0.187 -23.205 1.00 77.62 298 LEU A N 1
ATOM 2430 C CA . LEU A 1 298 ? 5.187 -0.086 -24.403 1.00 77.62 298 LEU A CA 1
ATOM 2431 C C . LEU A 1 298 ? 4.765 1.361 -24.685 1.00 77.62 298 LEU A C 1
ATOM 2433 O O . LEU A 1 298 ? 4.758 1.775 -25.842 1.00 77.62 298 LEU A O 1
ATOM 2437 N N . ARG A 1 299 ? 4.454 2.162 -23.654 1.00 84.00 299 ARG A N 1
ATOM 2438 C CA . ARG A 1 299 ? 4.188 3.600 -23.837 1.00 84.00 299 ARG A CA 1
ATOM 2439 C C . ARG A 1 299 ? 5.414 4.342 -24.352 1.00 84.00 299 ARG A C 1
ATOM 2441 O O . ARG A 1 299 ? 5.274 5.162 -25.252 1.00 84.00 299 ARG A O 1
ATOM 2448 N N . TRP A 1 300 ? 6.603 4.027 -23.846 1.00 84.25 300 TRP A N 1
ATOM 2449 C CA . TRP A 1 300 ? 7.844 4.570 -24.398 1.00 84.25 300 TRP A CA 1
ATOM 2450 C C . TRP A 1 300 ? 8.043 4.180 -25.863 1.00 84.25 300 TRP A C 1
ATOM 2452 O O . TRP A 1 300 ? 8.298 5.056 -26.684 1.00 84.25 300 TRP A O 1
ATOM 2462 N N . ALA A 1 301 ? 7.851 2.907 -26.215 1.00 78.12 301 ALA A N 1
ATOM 2463 C CA . ALA A 1 301 ? 7.941 2.443 -27.599 1.00 78.12 301 ALA A CA 1
ATOM 2464 C C . ALA A 1 301 ? 6.958 3.187 -28.522 1.00 78.12 301 ALA A C 1
ATOM 2466 O O . ALA A 1 301 ? 7.343 3.609 -29.608 1.00 78.12 301 ALA A O 1
ATOM 2467 N N . GLN A 1 302 ? 5.721 3.430 -28.070 1.00 81.81 302 GLN A N 1
ATOM 2468 C CA . GLN A 1 302 ? 4.733 4.234 -28.802 1.00 81.81 302 GLN A CA 1
ATOM 2469 C C . GLN A 1 302 ? 5.189 5.686 -29.003 1.00 81.81 302 GLN A C 1
ATOM 2471 O O . GLN A 1 302 ? 5.030 6.229 -30.094 1.00 81.81 302 GLN A O 1
ATOM 2476 N N . VAL A 1 303 ? 5.769 6.311 -27.975 1.00 82.44 303 VAL A N 1
ATOM 2477 C CA . VAL A 1 303 ? 6.295 7.683 -28.053 1.00 82.44 303 VAL A CA 1
ATOM 2478 C C . VAL A 1 303 ? 7.473 7.765 -29.025 1.00 82.44 303 VAL A C 1
ATOM 2480 O O . VAL A 1 303 ? 7.492 8.653 -29.876 1.00 82.44 303 VAL A O 1
ATOM 2483 N N . PHE A 1 304 ? 8.423 6.828 -28.953 1.00 81.06 304 PHE A N 1
ATOM 2484 C CA . PHE A 1 304 ? 9.556 6.778 -29.880 1.00 81.06 304 PHE A CA 1
ATOM 2485 C C . PHE A 1 304 ? 9.105 6.513 -31.313 1.00 81.06 304 PHE A C 1
ATOM 2487 O O . PHE A 1 304 ? 9.525 7.226 -32.219 1.00 81.06 304 PHE A O 1
ATOM 2494 N N . TYR A 1 305 ? 8.203 5.551 -31.516 1.00 80.88 305 TYR A N 1
ATOM 2495 C CA . TYR A 1 305 ? 7.627 5.269 -32.826 1.00 80.88 305 TYR A CA 1
ATOM 2496 C C . TYR A 1 305 ? 6.913 6.496 -33.403 1.00 80.88 305 TYR A C 1
ATOM 2498 O O . TYR A 1 305 ? 7.171 6.868 -34.544 1.00 80.88 305 TYR A O 1
ATOM 2506 N N . GLY A 1 306 ? 6.080 7.177 -32.610 1.00 80.12 306 GLY A N 1
ATOM 2507 C CA . GLY A 1 306 ? 5.411 8.410 -33.028 1.00 80.12 306 GLY A CA 1
ATOM 2508 C C . GLY A 1 306 ? 6.395 9.533 -33.367 1.00 80.12 306 GLY A C 1
ATOM 2509 O O . GLY A 1 306 ? 6.219 10.221 -34.370 1.00 80.12 306 GLY A O 1
ATOM 2510 N N . GLY A 1 307 ? 7.466 9.686 -32.584 1.00 79.38 307 GLY A N 1
ATOM 2511 C CA . GLY A 1 307 ? 8.535 10.649 -32.855 1.00 79.38 307 GLY A CA 1
ATOM 2512 C C . GLY A 1 307 ? 9.291 10.355 -34.155 1.00 79.38 307 GLY A C 1
ATOM 2513 O O . GLY A 1 307 ? 9.481 11.259 -34.967 1.00 79.38 307 GLY A O 1
ATOM 2514 N N . ILE A 1 308 ? 9.663 9.091 -34.386 1.00 78.50 308 ILE A N 1
ATOM 2515 C CA . ILE A 1 308 ? 10.318 8.634 -35.622 1.00 78.50 308 ILE A CA 1
ATOM 2516 C C . ILE A 1 308 ? 9.384 8.822 -36.818 1.00 78.50 308 ILE A C 1
ATOM 2518 O O . ILE A 1 308 ? 9.803 9.358 -37.840 1.00 78.50 308 ILE A O 1
ATOM 2522 N N . TRP A 1 309 ? 8.110 8.448 -36.687 1.00 81.69 309 TRP A N 1
ATOM 2523 C CA . TRP A 1 309 ? 7.105 8.621 -37.732 1.00 81.69 309 TRP A CA 1
ATOM 2524 C C . TRP A 1 309 ? 6.914 10.098 -38.094 1.00 81.69 309 TRP A C 1
ATOM 2526 O O . TRP A 1 309 ? 6.893 10.439 -39.276 1.00 81.69 309 TRP A O 1
ATOM 2536 N N . LEU A 1 310 ? 6.841 10.997 -37.106 1.00 76.44 310 LEU A N 1
ATOM 2537 C CA . LEU A 1 310 ? 6.765 12.442 -37.342 1.00 76.44 310 LEU A CA 1
ATOM 2538 C C . LEU A 1 310 ? 8.032 12.982 -38.017 1.00 76.44 310 LEU A C 1
ATOM 2540 O O . LEU A 1 310 ? 7.928 13.781 -38.945 1.00 76.44 310 LEU A O 1
ATOM 2544 N N . ALA A 1 311 ? 9.219 12.548 -37.587 1.00 75.06 311 ALA A N 1
ATOM 2545 C CA . ALA A 1 311 ? 10.486 12.961 -38.186 1.00 75.06 311 ALA A CA 1
ATOM 2546 C C . ALA A 1 311 ? 10.617 12.480 -39.641 1.00 75.06 311 ALA A C 1
ATOM 2548 O O . ALA A 1 311 ? 10.982 13.263 -40.516 1.00 75.06 311 ALA A O 1
ATOM 2549 N N . PHE A 1 312 ? 10.248 11.227 -39.912 1.00 75.38 312 PHE A N 1
ATOM 2550 C CA . PHE A 1 312 ? 10.268 10.628 -41.245 1.00 75.38 312 PHE A CA 1
ATOM 2551 C C . PHE A 1 312 ? 9.261 11.299 -42.188 1.00 75.38 312 PHE A C 1
ATOM 2553 O O . PHE A 1 312 ? 9.622 11.690 -43.294 1.00 75.38 312 PHE A O 1
ATOM 2560 N N . ASN A 1 313 ? 8.024 11.539 -41.739 1.00 70.50 313 ASN A N 1
ATOM 2561 C CA . ASN A 1 313 ? 7.030 12.252 -42.548 1.00 70.50 313 ASN A CA 1
ATOM 2562 C C . ASN A 1 313 ? 7.391 13.727 -42.762 1.00 70.50 313 ASN A C 1
ATOM 2564 O O . ASN A 1 313 ? 7.115 14.271 -43.825 1.00 70.50 313 ASN A O 1
ATOM 2568 N N . ARG A 1 314 ? 8.054 14.383 -41.802 1.00 69.44 314 ARG A N 1
ATOM 2569 C CA . ARG A 1 314 ? 8.557 15.753 -41.983 1.00 69.44 314 ARG A CA 1
ATOM 2570 C C . ARG A 1 314 ? 9.751 15.820 -42.941 1.00 69.44 314 ARG A C 1
ATOM 2572 O O . ARG A 1 314 ? 9.910 16.836 -43.605 1.00 69.44 314 ARG A O 1
ATOM 2579 N N . ALA A 1 315 ? 10.558 14.762 -43.023 1.00 65.44 315 ALA A N 1
ATOM 2580 C CA . ALA A 1 315 ? 11.627 14.628 -44.013 1.00 65.44 315 ALA A CA 1
ATOM 2581 C C . ALA A 1 315 ? 11.096 14.285 -45.421 1.00 65.44 315 ALA A C 1
ATOM 2583 O O . ALA A 1 315 ? 11.720 14.657 -46.410 1.00 65.44 315 ALA A O 1
ATOM 2584 N N . LEU A 1 316 ? 9.946 13.605 -45.512 1.00 58.50 316 LEU A N 1
ATOM 2585 C CA . LEU A 1 316 ? 9.276 13.263 -46.772 1.00 58.50 316 LEU A CA 1
ATOM 2586 C C . LEU A 1 316 ? 8.334 14.346 -47.299 1.00 58.50 316 LEU A C 1
ATOM 2588 O O . LEU A 1 316 ? 8.051 14.356 -48.495 1.00 58.50 316 LEU A O 1
ATOM 2592 N N . LEU A 1 317 ? 7.840 15.250 -46.448 1.00 51.53 317 LEU A N 1
ATOM 2593 C CA . LEU A 1 317 ? 7.150 16.447 -46.911 1.00 51.53 317 LEU A CA 1
ATOM 2594 C C . LEU A 1 317 ? 8.185 17.335 -47.608 1.00 51.53 317 LEU A C 1
ATOM 2596 O O . LEU A 1 317 ? 9.051 17.893 -46.926 1.00 51.53 317 LEU A O 1
ATOM 2600 N N . PRO A 1 318 ? 8.127 17.501 -48.943 1.00 50.53 318 PRO A N 1
ATOM 2601 C CA . PRO A 1 318 ? 8.974 18.480 -49.584 1.00 50.53 318 PRO A CA 1
ATOM 2602 C C . PRO A 1 318 ? 8.624 19.825 -48.959 1.00 50.53 318 PRO A C 1
ATOM 2604 O O . PRO A 1 318 ? 7.455 20.212 -48.889 1.00 50.53 318 PRO A O 1
ATOM 2607 N N . VAL A 1 319 ? 9.639 20.549 -48.500 1.00 53.94 319 VAL A N 1
ATOM 2608 C CA . VAL A 1 319 ? 9.525 21.982 -48.256 1.00 53.94 319 VAL A CA 1
ATOM 2609 C C . VAL A 1 319 ? 9.157 22.610 -49.604 1.00 53.94 319 VAL A C 1
ATOM 2611 O O . VAL A 1 319 ? 10.014 23.031 -50.371 1.00 53.94 319 VAL A O 1
ATOM 2614 N N . HIS A 1 320 ? 7.868 22.656 -49.944 1.00 48.56 320 HIS A N 1
ATOM 2615 C CA . HIS A 1 320 ? 7.339 23.540 -50.976 1.00 48.56 320 HIS A CA 1
ATOM 2616 C C . HIS A 1 320 ? 7.309 24.963 -50.403 1.00 48.56 320 HIS A C 1
ATOM 2618 O O . HIS A 1 320 ? 6.273 25.600 -50.269 1.00 48.56 320 HIS A O 1
ATOM 2624 N N . ALA A 1 321 ? 8.494 25.461 -50.055 1.00 47.94 321 ALA A N 1
ATOM 2625 C CA . ALA A 1 321 ? 8.796 26.879 -49.982 1.00 47.94 321 ALA A CA 1
ATOM 2626 C C . ALA A 1 321 ? 9.707 27.208 -51.171 1.00 47.94 321 ALA A C 1
ATOM 2628 O O . ALA A 1 321 ? 10.839 27.632 -51.003 1.00 47.94 321 ALA A O 1
ATOM 2629 N N . ASN A 1 322 ? 9.225 26.928 -52.383 1.00 46.75 322 ASN A N 1
ATOM 2630 C CA . ASN A 1 322 ? 9.842 27.381 -53.627 1.00 46.75 322 ASN A CA 1
ATOM 2631 C C . ASN A 1 322 ? 8.758 27.580 -54.691 1.00 46.75 322 ASN A C 1
ATOM 2633 O O . ASN A 1 322 ? 8.746 26.948 -55.739 1.00 46.75 322 ASN A O 1
ATOM 2637 N N . THR A 1 323 ? 7.831 28.498 -54.429 1.00 50.47 323 THR A N 1
ATOM 2638 C CA . THR A 1 323 ? 7.050 29.133 -55.503 1.00 50.47 323 THR A CA 1
ATOM 2639 C C . THR A 1 323 ? 7.014 30.651 -55.318 1.00 50.47 323 THR A C 1
ATOM 2641 O O . THR A 1 323 ? 5.947 31.219 -55.086 1.00 50.47 323 THR A O 1
ATOM 2644 N N . PRO A 1 324 ? 8.157 31.354 -55.463 1.00 47.62 324 PRO A N 1
ATOM 2645 C CA . PRO A 1 324 ? 8.147 32.811 -55.618 1.00 47.62 324 PRO A CA 1
ATOM 2646 C C . PRO A 1 324 ? 7.426 33.260 -56.908 1.00 47.62 324 PRO A C 1
ATOM 2648 O O . PRO A 1 324 ? 7.003 34.408 -57.014 1.00 47.62 324 PRO A O 1
ATOM 2651 N N . HIS A 1 325 ? 7.212 32.355 -57.870 1.00 54.53 325 HIS A N 1
ATOM 2652 C CA . HIS A 1 325 ? 6.678 32.686 -59.196 1.00 54.53 325 HIS A CA 1
ATOM 2653 C C . HIS A 1 325 ? 5.145 32.794 -59.284 1.00 54.53 325 HIS A C 1
ATOM 2655 O O . HIS A 1 325 ? 4.645 33.388 -60.234 1.00 54.53 325 HIS A O 1
ATOM 2661 N N . LEU A 1 326 ? 4.388 32.280 -58.303 1.00 51.75 326 LEU A N 1
ATOM 2662 C CA . LEU A 1 326 ? 2.913 32.337 -58.321 1.00 51.75 326 LEU A CA 1
ATOM 2663 C C . LEU A 1 326 ? 2.326 33.509 -57.518 1.00 51.75 326 LEU A C 1
ATOM 2665 O O . LEU A 1 326 ? 1.203 33.930 -57.784 1.00 51.75 326 LEU A O 1
ATOM 2669 N N . ILE A 1 327 ? 3.079 34.071 -56.566 1.00 50.81 327 ILE A N 1
ATOM 2670 C CA . ILE A 1 327 ? 2.584 35.124 -55.660 1.00 50.81 327 ILE A CA 1
ATOM 2671 C C . ILE A 1 327 ? 2.974 36.533 -56.153 1.00 50.81 327 ILE A C 1
ATOM 2673 O O . ILE A 1 327 ? 2.218 37.488 -55.967 1.00 50.81 327 ILE A O 1
ATOM 2677 N N . GLN A 1 328 ? 4.101 36.665 -56.862 1.00 54.47 328 GLN A N 1
ATOM 2678 C CA . GLN A 1 328 ? 4.586 37.924 -57.455 1.00 54.47 328 GLN A CA 1
ATOM 2679 C C . GLN A 1 328 ? 3.548 38.653 -58.344 1.00 54.47 328 GLN A C 1
ATOM 2681 O O . GLN A 1 328 ? 3.336 39.851 -58.136 1.00 54.47 328 GLN A O 1
ATOM 2686 N N . PRO A 1 329 ? 2.812 37.981 -59.257 1.00 58.00 329 PRO A N 1
ATOM 2687 C CA . PRO A 1 329 ? 1.815 38.657 -60.095 1.00 58.00 329 PRO A CA 1
ATOM 2688 C C . PRO A 1 329 ? 0.600 39.160 -59.298 1.00 58.00 329 PRO A C 1
ATOM 2690 O O . PRO A 1 329 ? -0.030 40.150 -59.671 1.00 58.00 329 PRO A O 1
ATOM 2693 N N . ILE A 1 330 ? 0.269 38.484 -58.191 1.00 57.44 330 ILE A N 1
ATOM 2694 C CA . ILE A 1 330 ? -0.871 38.816 -57.327 1.00 57.44 330 ILE A CA 1
ATOM 2695 C C . ILE A 1 330 ? -0.529 40.023 -56.447 1.00 57.44 330 ILE A C 1
ATOM 2697 O O . ILE A 1 330 ? -1.323 40.959 -56.366 1.00 57.44 330 ILE A O 1
ATOM 2701 N N . ILE A 1 331 ? 0.677 40.059 -55.868 1.00 57.28 331 ILE A N 1
ATOM 2702 C CA . ILE A 1 331 ? 1.170 41.207 -55.089 1.00 57.28 331 ILE A CA 1
ATOM 2703 C C . ILE A 1 331 ? 1.273 42.457 -55.972 1.00 57.28 331 ILE A C 1
ATOM 2705 O O . ILE A 1 331 ? 0.795 43.520 -55.575 1.00 57.28 331 ILE A O 1
ATOM 2709 N N . HIS A 1 332 ? 1.787 42.326 -57.201 1.00 59.78 332 HIS A N 1
ATOM 2710 C CA . HIS A 1 332 ? 1.872 43.450 -58.136 1.00 59.78 332 HIS A CA 1
ATOM 2711 C C . HIS A 1 332 ? 0.480 43.982 -58.537 1.00 59.78 332 HIS A C 1
ATOM 2713 O O . HIS A 1 332 ? 0.289 45.196 -58.628 1.00 59.78 332 HIS A O 1
ATOM 2719 N N . ARG A 1 333 ? -0.523 43.108 -58.728 1.00 59.19 333 ARG A N 1
ATOM 2720 C CA . ARG A 1 333 ? -1.915 43.520 -59.014 1.00 59.19 333 ARG A CA 1
ATOM 2721 C C . ARG A 1 333 ? -2.596 44.220 -57.840 1.00 59.19 333 ARG A C 1
ATOM 2723 O O . ARG A 1 333 ? -3.423 45.105 -58.064 1.00 59.19 333 ARG A O 1
ATOM 2730 N N . ILE A 1 334 ? -2.279 43.817 -56.610 1.00 56.12 334 ILE A N 1
ATOM 2731 C CA . ILE A 1 334 ? -2.825 44.424 -55.391 1.00 56.12 334 ILE A CA 1
ATOM 2732 C C . ILE A 1 334 ? -2.190 45.802 -55.163 1.00 56.12 334 ILE A C 1
ATOM 2734 O O . ILE A 1 334 ? -2.910 46.766 -54.919 1.00 56.12 334 ILE A O 1
ATOM 2738 N N . GLN A 1 335 ? -0.873 45.934 -55.344 1.00 56.62 335 GLN A N 1
ATOM 2739 C CA . GLN A 1 335 ? -0.164 47.210 -55.198 1.00 56.62 335 GLN A CA 1
ATOM 2740 C C . GLN A 1 335 ? -0.550 48.243 -56.270 1.00 56.62 335 GLN A C 1
ATOM 2742 O O . GLN A 1 335 ? -0.607 49.430 -55.970 1.00 56.62 335 GLN A O 1
ATOM 2747 N N . SER A 1 336 ? -0.909 47.817 -57.488 1.00 56.59 336 SER A N 1
ATOM 2748 C CA . SER A 1 336 ? -1.382 48.725 -58.549 1.00 56.59 336 SER A CA 1
ATOM 2749 C C . SER A 1 336 ? -2.831 49.213 -58.390 1.00 56.59 336 SER A C 1
ATOM 2751 O O . SER A 1 336 ? -3.286 50.024 -59.192 1.00 56.59 336 SER A O 1
ATOM 2753 N N . ARG A 1 337 ? -3.593 48.695 -57.413 1.00 50.50 337 ARG A N 1
ATOM 2754 C CA . ARG A 1 337 ? -5.024 49.014 -57.215 1.00 50.50 337 ARG A CA 1
ATOM 2755 C C . ARG A 1 337 ? -5.321 49.875 -55.985 1.00 50.50 337 ARG A C 1
ATOM 2757 O O . ARG A 1 337 ? -6.483 50.207 -55.764 1.00 50.50 337 ARG A O 1
ATOM 2764 N N . VAL A 1 338 ? -4.312 50.253 -55.201 1.00 44.47 338 VAL A N 1
ATOM 2765 C CA . VAL A 1 338 ? -4.496 51.100 -54.014 1.00 44.47 338 VAL A CA 1
ATOM 2766 C C . VAL A 1 338 ? -4.058 52.532 -54.345 1.00 44.47 338 VAL A C 1
ATOM 2768 O O . VAL A 1 338 ? -2.864 52.759 -54.542 1.00 44.47 338 VAL A O 1
ATOM 2771 N N . PRO A 1 339 ? -4.973 53.516 -54.417 1.00 46.41 339 PRO A N 1
ATOM 2772 C CA . PRO A 1 339 ? -4.576 54.908 -54.555 1.00 46.41 339 PRO A CA 1
ATOM 2773 C C . PRO A 1 339 ? -3.951 55.385 -53.239 1.00 46.41 339 PRO A C 1
ATOM 2775 O O . PRO A 1 339 ? -4.552 55.281 -52.168 1.00 46.41 339 PRO A O 1
ATOM 2778 N N . VAL A 1 340 ? -2.723 55.897 -53.324 1.00 47.59 340 VAL A N 1
ATOM 2779 C CA . VAL A 1 340 ? -1.997 56.493 -52.198 1.00 47.59 340 VAL A CA 1
ATOM 2780 C C . VAL A 1 340 ? -2.723 57.769 -51.776 1.00 47.59 340 VAL A C 1
ATOM 2782 O O . VAL A 1 340 ? -2.646 58.783 -52.465 1.00 47.59 340 VAL A O 1
ATOM 2785 N N . ASN A 1 341 ? -3.431 57.725 -50.646 1.00 36.88 341 ASN A N 1
ATOM 2786 C CA . ASN A 1 341 ? -3.986 58.919 -50.020 1.00 36.88 341 ASN A CA 1
ATOM 2787 C C . ASN A 1 341 ? -3.010 59.420 -48.947 1.00 36.88 341 ASN A C 1
ATOM 2789 O O . ASN A 1 341 ? -2.852 58.825 -47.881 1.00 36.88 341 ASN A O 1
ATOM 2793 N N . THR A 1 342 ? -2.306 60.501 -49.260 1.00 45.88 342 THR A N 1
ATOM 2794 C CA . THR A 1 342 ? -1.437 61.241 -48.349 1.00 45.88 342 THR A CA 1
ATOM 2795 C C . THR A 1 342 ? -2.285 62.114 -47.425 1.00 45.88 342 THR A C 1
ATOM 2797 O O . THR A 1 342 ? -2.848 63.101 -47.885 1.00 45.88 342 THR A O 1
ATOM 2800 N N . ARG A 1 343 ? -2.352 61.790 -46.123 1.00 37.31 343 ARG A N 1
ATOM 2801 C CA . ARG A 1 343 ? -2.504 62.741 -44.991 1.00 37.31 343 ARG A CA 1
ATOM 2802 C C . ARG A 1 343 ? -2.748 62.003 -43.669 1.00 37.31 343 ARG A C 1
ATOM 2804 O O . ARG A 1 343 ? -3.823 61.461 -43.469 1.00 37.31 343 ARG A O 1
ATOM 2811 N N . SER A 1 344 ? -1.776 62.068 -42.759 1.00 33.25 344 SER A N 1
ATOM 2812 C CA . SER A 1 344 ? -1.901 62.731 -41.445 1.00 33.25 344 SER A CA 1
ATOM 2813 C C . SER A 1 344 ? -0.727 62.320 -40.551 1.00 33.25 344 SER A C 1
ATOM 2815 O O . SER A 1 344 ? -0.633 61.181 -40.100 1.00 33.25 344 SER A O 1
ATOM 2817 N N . GLN A 1 345 ? 0.179 63.269 -40.328 1.00 37.38 345 GLN A N 1
ATOM 2818 C CA . GLN A 1 345 ? 1.225 63.213 -39.314 1.00 37.38 345 GLN A CA 1
ATOM 2819 C C . GLN A 1 345 ? 0.610 63.409 -37.922 1.00 37.38 345 GLN A C 1
ATOM 2821 O O . GLN A 1 345 ? -0.141 64.362 -37.727 1.00 37.38 345 GLN A O 1
ATOM 2826 N N . THR A 1 346 ? 1.038 62.612 -36.945 1.00 31.62 346 THR A N 1
ATOM 2827 C CA . THR A 1 346 ? 1.086 63.033 -35.535 1.00 31.62 346 THR A CA 1
ATOM 2828 C C . THR A 1 346 ? 2.234 62.301 -34.828 1.00 31.62 346 THR A C 1
ATOM 2830 O O . THR A 1 346 ? 2.314 61.077 -34.927 1.00 31.62 346 THR A O 1
ATOM 2833 N N . PRO A 1 347 ? 3.157 63.008 -34.145 1.00 38.06 347 PRO A N 1
ATOM 2834 C CA . PRO A 1 347 ? 4.316 62.395 -33.503 1.00 38.06 347 PRO A CA 1
ATOM 2835 C C . PRO A 1 347 ? 4.044 62.116 -32.017 1.00 38.06 347 PRO A C 1
ATOM 2837 O O . PRO A 1 347 ? 3.541 62.986 -31.310 1.00 38.06 347 PRO A O 1
ATOM 2840 N N . ILE A 1 348 ? 4.443 60.944 -31.514 1.00 32.19 348 ILE A N 1
ATOM 2841 C CA . ILE A 1 348 ? 4.543 60.692 -30.068 1.00 32.19 348 ILE A CA 1
ATOM 2842 C C . ILE A 1 348 ? 6.019 60.515 -29.708 1.00 32.19 348 ILE A C 1
ATOM 2844 O O . ILE A 1 348 ? 6.705 59.609 -30.178 1.00 32.19 348 ILE A O 1
ATOM 2848 N N . ARG A 1 349 ? 6.492 61.459 -28.895 1.00 32.62 349 ARG A N 1
ATOM 2849 C CA . ARG A 1 349 ? 7.812 61.565 -28.268 1.00 32.62 349 ARG A CA 1
ATOM 2850 C C . ARG A 1 349 ? 7.749 60.947 -26.860 1.00 32.62 349 ARG A C 1
ATOM 2852 O O . ARG A 1 349 ? 6.778 61.226 -26.168 1.00 32.62 349 ARG A O 1
ATOM 2859 N N . HIS A 1 350 ? 8.851 60.303 -26.436 1.00 32.44 350 HIS A N 1
ATOM 2860 C CA . HIS A 1 350 ? 9.319 60.123 -25.036 1.00 32.44 350 HIS A CA 1
ATOM 2861 C C . HIS A 1 350 ? 8.464 59.182 -24.132 1.00 32.44 350 HIS A C 1
ATOM 2863 O O . HIS A 1 350 ? 7.250 59.229 -24.192 1.00 32.44 350 HIS A O 1
ATOM 2869 N N . LEU A 1 351 ? 8.957 58.258 -23.285 1.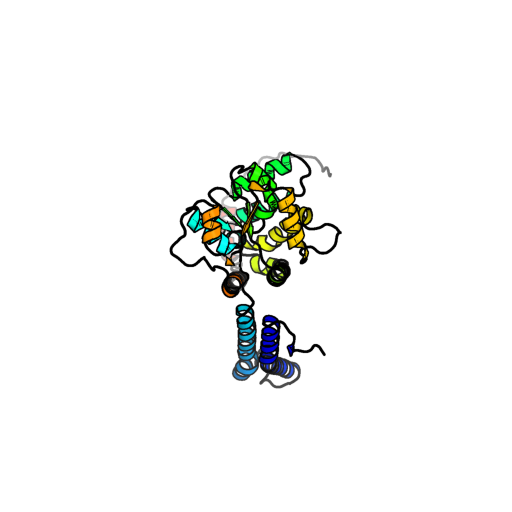00 32.56 351 LEU A N 1
ATOM 2870 C CA . LEU A 1 351 ? 10.176 58.117 -22.471 1.00 32.56 351 LEU A CA 1
ATOM 2871 C C . LEU A 1 351 ? 10.421 56.636 -22.059 1.00 32.56 351 LEU A C 1
ATOM 2873 O O . LEU A 1 351 ? 9.487 55.949 -21.662 1.00 32.56 351 LEU A O 1
ATOM 2877 N N . GLN A 1 352 ? 11.689 56.198 -22.125 1.00 32.84 352 GLN A N 1
ATOM 2878 C CA . GLN A 1 352 ? 12.504 55.594 -21.038 1.00 32.84 352 GLN A CA 1
ATOM 2879 C C . GLN A 1 352 ? 11.821 54.628 -20.038 1.00 32.84 352 GLN A C 1
ATOM 2881 O O . GLN A 1 352 ? 10.981 55.022 -19.242 1.00 32.84 352 GLN A O 1
ATOM 2886 N N . THR A 1 353 ? 12.137 53.326 -20.086 1.00 34.16 353 THR A N 1
ATOM 2887 C CA . THR A 1 353 ? 13.132 52.622 -19.229 1.00 34.16 353 THR A CA 1
ATOM 2888 C C . THR A 1 353 ? 12.999 52.870 -17.726 1.00 34.16 353 THR A C 1
ATOM 2890 O O . THR A 1 353 ? 13.435 53.910 -17.245 1.00 34.16 353 THR A O 1
ATOM 2893 N N . LEU A 1 354 ? 12.561 51.844 -16.988 1.00 30.03 354 LEU A N 1
ATOM 2894 C CA . LEU A 1 354 ? 12.952 51.609 -15.597 1.00 30.03 354 LEU A CA 1
ATOM 2895 C C . LEU A 1 354 ? 13.051 50.100 -15.341 1.00 30.03 354 LEU A C 1
ATOM 2897 O O . LEU A 1 354 ? 12.094 49.350 -15.511 1.00 30.03 354 LEU A O 1
ATOM 2901 N N . SER A 1 355 ? 14.261 49.694 -14.978 1.00 30.53 355 SER A N 1
ATOM 2902 C CA . SER A 1 355 ? 14.639 48.421 -14.381 1.00 30.53 355 SER A CA 1
ATOM 2903 C C . SER A 1 355 ? 14.225 48.364 -12.911 1.00 30.53 355 SER A C 1
ATOM 2905 O O . SER A 1 355 ? 14.496 49.324 -12.186 1.00 30.53 355 SER A O 1
ATOM 2907 N N . LEU A 1 356 ? 13.691 47.220 -12.481 1.00 37.09 356 LEU A N 1
ATOM 2908 C CA . LEU A 1 356 ? 14.073 46.485 -11.268 1.00 37.09 356 LEU A CA 1
ATOM 2909 C C . LEU A 1 356 ? 13.609 45.032 -11.403 1.00 37.09 356 LEU A C 1
ATOM 2911 O O . LEU A 1 356 ? 12.446 44.836 -11.823 1.00 37.09 356 LEU A O 1
#

Secondary structure (DSSP, 8-state):
---GGGS-HHHHHHHHHHHHHHHHHHHHHHHHHHHHH---GGG-TTTS-HHHHIIIIIHHHHHHHHHHHHHHHTSPP---HHHHHHHHHHHHTS-EEEHHHHHHHS-HHHHHHHHHHHHT-S-SSHHHHHHHHHHHHHHTTT-SEEESTTGGGGHHHHHHH-TT--EEEE---HHHHHHHHHHHHHHHT-THHHHHTTTSTTGGGHHHHHHHHIIIIIHHHH-SSS--SS-TTHHHHHHHHHHHHS-GGGEEEE-GGG-HHHHHHHHT-PPPSSPPP----HHHHHHHHHHHHHHHHHHHHHHHHHHHHHHHHHHHS------HHHHHHHHHHHHTT-------------------

Radius of gyration: 31.45 Å; chains: 1; bounding box: 60×90×84 Å

Sequence (356 aa):
MANIRNLPWGEKWILIAILAALPFLAVRLLYSILADFEDNNTFNIINGNATVQLCMAVIEEFIITIFFLATGLAAPSLKSTISFGLALERLLDGPAYHSGQAIVMREEAHLKNWISIAQQTPYKNASDKAFVKHKLREQLRGYVAMTDSPPIQFVQELMEIYPHAKVICTVRDPDDWWRSMEPVIRNAKMPFFRFVFYWLPALRYFVTCYKAKENGRYRELYIQDGNNIFVRETYDYHMRYLKRVVPEEKLHSFSVEDGWEPLCKLLHKPVPDEPFPRANDAATVESSFKSMVLKGLLRWAQVFYGGIWLAFNRALLPVHANTPHLIQPIIHRIQSRVPVNTRSQTPIRHLQTLSL

Foldseek 3Di:
DPDLVPDDPLVNLVVVLVVVLVVLVVLQVVLVCCCVPPPDQQSDPPRHDPVSCCVRHVVSVVSNVVSVVVSLLVPFWPQDPVLVQVLCCVFVVFHEAEPLVCLQPDFQVLLVLLLLLLLCFPPPDPVSLVSNLVSLCVNCPRHPYYDDPPVLLCVLSVCVNVVPAFAEDADDDLVVVLSSVVVVLVVQQDVVQCQLCVPPRSSVCSNVSSVSNQVGSQCVQQPDPPDDRDDSCSVVSSVVVCVVRPDPVRYHYDYLVVWFPVVCVVVVGDGDPDGRGRPTSSNNSSVSVVVSSVVSVVVVVVVVVVVVVVVVVVVVPPPPPPDPPPCVVVVVVVVVPDDDDDDDDDDDDDDDDDDD

InterPro domains:
  IPR027417 P-loop containing nucleoside triphosphate hydrolase [G3DSA:3.40.50.300] (77-308)
  IPR027417 P-loop containing nucleoside triphosphate hydrolase [SSF52540] (137-280)
  IPR040632 Sulfotransferase, S. mansonii-type [PF17784] (81-284)
  IPR056119 Domain of unknown function DUF7702 [PF24800] (3-75)